Protein AF-A0A914A7Y9-F1 (afdb_monomer)

Secondary structure (DSSP, 8-state):
--TTS-HHHHTT--HHHHT---HHHHHHHHHHTTHHHHHHHHHHHHHHHHHHHTTTSPPP--HHHHHHHHHHHHHHHHHHHHHHHHHHHHHHHHHHHHHHHH-HHHHHSHHHHHHHHHHHHHHHHHTHHHHHHHHTT----HHHHHHHHHHHHHHHHHGGGT-TTHHHHHHHHHHHHHHHHHHHHHHHHTSS---HHHHHHHHHHHHHHHHHHHHHHHHHHHHHHTT---S--HHHHHHHHHHHHHHHHHHHHHHIIIIISPPPPPPPPPPP------------------------------------

pLDDT: mean 81.42, std 23.36, range [22.89, 98.19]

Sequence (308 aa):
MLDHIDPVFQQAVFSFEEDFDHRPWVKIMETHWVDSIYASMIYVVVIFGLQWFMRDRAKLDLRRPLVLWSLGLAIFSNLCAFRLWQELFLYKNLYGWKSTMCEADIGYSGVNGFWSLLFVLSKLPELGDTLFIVLRKQKLIFLHWYHHITVMVFSWYSYPLLVAPGRYFILVNCSVHAIMYTYYALRASRLVRIPRFINVSITLIQMSQMIVGVVVNTLAYYYRSHGDFCSTTDRNLHVALLMYSSYFFLFAHYFYQAYFVRAPAKPSPKPALEKESNGVAYSNGVHANGAKHSNGVHANGVNTFKID

Mean predicted aligned error: 11.02 Å

Foldseek 3Di:
DCVPPDVVLVVPADPCLQPDDCVVVLVCLVVCLCVLVVLLVVLVCCLVVLLVVCPPPAADPCLVVQLVLLVVLLVLLVVLLVLLVSLCVRCCVVPNDVCLLAPLCSQCGGSNVVSLSVLLVVLSSVSCVSVNCSSRVHDDDPLRSVLSSLSNSLSSVCSSLSFSLVSLLSNLVSVLSNLVSVVSSCVSVVPDDDDPVSVVVSLVSVLVSLVVQLVSLVVLVVCVVVPHRGSDDPVSSVSSNVSSVVSNVVSVVVSCCVPVDDDPPDPDPDPDDPPDPPDDDDDDDDDDDDDDDDDDDDDDDDDDDDDD

Radius of gyration: 28.88 Å; Cα contacts (8 Å, |Δi|>4): 270; chains: 1; bounding box: 86×56×92 Å

Nearest PDB structures (foldseek):
  1q16-assembly1_C  TM=3.366E-01  e=7.449E+00  Escherichia coli
  4gzu-assembly1_A  TM=2.234E-01  e=4.618E+00  Mus musculus

InterPro domains:
  IPR002076 ELO family [PF01151] (29-263)
  IPR002076 ELO family [PTHR11157] (19-260)
  IPR030457 ELO family, conserved site [PS01188] (140-148)

Organism: Patiria miniata (NCBI:txid46514)

Solvent-accessible surface area (backbone atoms only — not comparable to full-atom values): 17619 Å² total; per-residue (Å²): 140,68,86,84,55,59,66,76,63,64,75,65,62,51,68,76,27,61,73,36,71,48,65,68,57,30,55,48,30,64,76,44,26,65,53,39,52,54,51,38,52,51,48,52,54,50,53,54,49,48,42,59,68,45,65,90,45,80,64,52,90,53,49,68,63,49,21,56,51,26,40,52,52,12,53,52,17,42,51,46,21,54,55,43,50,55,50,48,56,53,47,35,74,76,61,31,69,65,46,59,42,18,35,31,71,72,36,43,36,25,60,40,20,44,48,51,50,52,54,53,57,46,41,64,63,56,54,53,58,55,53,58,34,46,52,46,68,44,90,83,54,69,70,58,59,54,45,52,42,51,54,34,33,47,38,37,58,44,55,51,61,48,34,6,55,49,48,57,53,51,38,52,47,23,45,51,41,20,55,51,22,43,50,48,17,45,58,53,61,62,82,54,91,76,62,73,64,58,60,52,51,50,53,51,52,61,43,49,51,25,53,49,44,44,51,53,46,51,50,52,50,50,42,42,75,74,72,42,85,44,37,60,50,71,70,55,47,53,52,50,43,53,50,31,52,51,49,37,53,52,48,52,52,49,48,42,52,73,72,68,50,75,74,78,77,76,77,72,82,72,79,78,79,78,79,82,80,87,75,81,92,86,83,84,82,86,89,78,89,85,90,83,90,82,89,82,85,88,84,90,82,82,88,78,94,79,88,132

Structure (mmCIF, N/CA/C/O backbone):
data_AF-A0A914A7Y9-F1
#
_entry.id   AF-A0A914A7Y9-F1
#
loop_
_atom_site.group_PDB
_atom_site.id
_atom_site.type_symbol
_atom_site.label_atom_id
_atom_site.label_alt_id
_atom_site.label_comp_id
_atom_site.label_asym_id
_atom_site.label_entity_id
_atom_site.label_seq_id
_atom_site.pdbx_PDB_ins_code
_atom_site.Cartn_x
_atom_site.Cartn_y
_atom_site.Cartn_z
_atom_site.occupancy
_atom_site.B_iso_or_equiv
_atom_site.auth_seq_id
_atom_site.auth_comp_id
_atom_site.auth_asym_id
_atom_site.auth_atom_id
_atom_site.pdbx_PDB_model_num
ATOM 1 N N . MET A 1 1 ? 29.320 -1.778 -14.776 1.00 41.25 1 MET A N 1
ATOM 2 C CA . MET A 1 1 ? 28.410 -0.670 -15.186 1.00 41.25 1 MET A CA 1
ATOM 3 C C . MET A 1 1 ? 27.685 -0.036 -13.987 1.00 41.25 1 MET A C 1
ATOM 5 O O . MET A 1 1 ? 26.849 0.832 -14.186 1.00 41.25 1 MET A O 1
ATOM 9 N N . LEU A 1 2 ? 28.029 -0.414 -12.746 1.00 47.16 2 LEU A N 1
ATOM 10 C CA . LEU A 1 2 ? 27.582 0.248 -11.509 1.00 47.16 2 LEU A CA 1
ATOM 11 C C . LEU A 1 2 ? 28.710 1.097 -10.886 1.00 47.16 2 LEU A C 1
ATOM 13 O O . LEU A 1 2 ? 28.518 1.713 -9.845 1.00 47.16 2 LEU A O 1
ATOM 17 N N . ASP A 1 3 ? 29.876 1.160 -11.537 1.00 46.03 3 ASP A N 1
ATOM 18 C CA . ASP A 1 3 ? 31.142 1.685 -10.999 1.00 46.03 3 ASP A CA 1
ATOM 19 C C . ASP A 1 3 ? 31.206 3.223 -10.909 1.00 46.03 3 ASP A C 1
ATOM 21 O O . ASP A 1 3 ? 32.159 3.776 -10.371 1.00 46.03 3 ASP A O 1
ATOM 25 N N . HIS A 1 4 ? 30.185 3.924 -11.416 1.00 52.25 4 HIS A N 1
ATOM 26 C CA . HIS A 1 4 ? 30.042 5.386 -11.325 1.00 52.25 4 HIS A CA 1
ATOM 27 C C . HIS A 1 4 ? 28.969 5.842 -10.326 1.00 52.25 4 HIS A C 1
ATOM 29 O O . HIS A 1 4 ? 28.660 7.031 -10.251 1.00 52.25 4 HIS A O 1
ATOM 35 N N . ILE A 1 5 ? 28.380 4.918 -9.566 1.00 54.84 5 ILE A N 1
ATOM 36 C CA . ILE A 1 5 ? 27.408 5.254 -8.526 1.00 54.84 5 ILE A CA 1
ATOM 37 C C . ILE A 1 5 ? 28.168 5.731 -7.285 1.00 54.84 5 ILE A C 1
ATOM 39 O O . ILE A 1 5 ? 29.109 5.073 -6.849 1.00 54.84 5 ILE A O 1
ATOM 43 N N . ASP A 1 6 ? 27.754 6.878 -6.735 1.00 54.09 6 ASP A N 1
ATOM 44 C CA . ASP A 1 6 ? 28.320 7.476 -5.520 1.00 54.09 6 ASP A CA 1
ATOM 45 C C . ASP A 1 6 ? 28.500 6.391 -4.436 1.00 54.09 6 ASP A C 1
ATOM 47 O O . ASP A 1 6 ? 27.550 5.636 -4.181 1.00 54.09 6 ASP A O 1
ATOM 51 N N . PRO A 1 7 ? 29.679 6.269 -3.799 1.00 51.88 7 PRO A N 1
ATOM 52 C CA . PRO A 1 7 ? 29.954 5.222 -2.814 1.00 51.88 7 PRO A CA 1
ATOM 53 C C . PRO A 1 7 ? 28.911 5.147 -1.688 1.00 51.88 7 PRO A C 1
ATOM 55 O O . PRO A 1 7 ? 28.662 4.062 -1.169 1.00 51.88 7 PRO A O 1
ATOM 58 N N . VAL A 1 8 ? 28.220 6.250 -1.367 1.00 51.12 8 VAL A N 1
ATOM 59 C CA . VAL A 1 8 ? 27.095 6.268 -0.411 1.00 51.12 8 VAL A CA 1
ATOM 60 C C . VAL A 1 8 ? 25.939 5.347 -0.832 1.00 51.12 8 VAL A C 1
ATOM 62 O O . VAL A 1 8 ? 25.304 4.736 0.025 1.00 51.12 8 VAL A O 1
ATOM 65 N N . PHE A 1 9 ? 25.659 5.222 -2.132 1.00 52.06 9 PHE A N 1
ATOM 66 C CA . PHE A 1 9 ? 24.595 4.354 -2.646 1.00 52.06 9 PHE A CA 1
ATOM 67 C C . PHE A 1 9 ? 25.066 2.911 -2.862 1.00 52.06 9 PHE A C 1
ATOM 69 O O . PHE A 1 9 ? 24.274 1.995 -2.650 1.00 52.06 9 PHE A O 1
ATOM 76 N N . GLN A 1 10 ? 26.341 2.690 -3.208 1.00 52.00 10 GLN A N 1
ATOM 77 C CA . GLN A 1 10 ? 26.915 1.339 -3.313 1.00 52.00 10 GLN A CA 1
ATOM 78 C C . GLN A 1 10 ? 27.024 0.644 -1.947 1.00 52.00 10 GLN A C 1
ATOM 80 O O . GLN A 1 10 ? 26.744 -0.543 -1.833 1.00 52.00 10 GLN A O 1
ATOM 85 N N . GLN A 1 11 ? 27.366 1.381 -0.886 1.00 51.97 11 GLN A N 1
ATOM 86 C CA . GLN A 1 11 ? 27.491 0.824 0.468 1.00 51.97 11 GLN A CA 1
ATOM 87 C C . GLN A 1 11 ? 26.134 0.554 1.148 1.00 51.97 11 GLN A C 1
ATOM 89 O O . GLN A 1 11 ? 26.084 -0.041 2.223 1.00 51.97 11 GLN A O 1
ATOM 94 N N . ALA A 1 12 ? 25.034 1.012 0.541 1.00 61.62 12 ALA A N 1
ATOM 95 C CA . ALA A 1 12 ? 23.699 0.986 1.124 1.00 61.62 12 ALA A CA 1
ATOM 96 C C . ALA A 1 12 ? 22.833 -0.195 0.669 1.00 61.62 12 ALA A C 1
ATOM 98 O O . ALA A 1 12 ? 21.694 -0.271 1.124 1.00 61.62 12 ALA A O 1
ATOM 99 N N . VAL A 1 13 ? 23.291 -1.078 -0.223 1.00 71.94 13 VAL A N 1
ATOM 100 C CA . VAL A 1 13 ? 22.517 -2.247 -0.679 1.00 71.94 13 VAL A CA 1
ATOM 101 C C . VAL A 1 13 ? 22.903 -3.469 0.148 1.00 71.94 13 VAL A C 1
ATOM 103 O O . VAL A 1 13 ? 24.084 -3.778 0.291 1.00 71.94 13 VAL A O 1
ATOM 106 N N . PHE A 1 14 ? 21.920 -4.145 0.745 1.00 80.44 14 PHE A N 1
ATOM 107 C CA . PHE A 1 14 ? 22.189 -5.393 1.454 1.00 80.44 14 PHE A CA 1
ATOM 108 C C . PHE A 1 14 ? 22.328 -6.544 0.451 1.00 80.44 14 PHE A C 1
ATOM 110 O O . PHE A 1 14 ? 21.614 -6.578 -0.547 1.00 80.44 14 PHE A O 1
ATOM 117 N N . SER A 1 15 ? 23.174 -7.534 0.749 1.00 77.69 15 SER A N 1
ATOM 118 C CA . SER A 1 15 ? 23.409 -8.675 -0.154 1.00 77.69 15 SER A CA 1
ATOM 119 C C . SER A 1 15 ? 22.123 -9.412 -0.541 1.00 77.69 15 SER A C 1
ATOM 121 O O . SER A 1 15 ? 21.925 -9.753 -1.698 1.00 77.69 15 SER A O 1
ATOM 123 N N . PHE A 1 16 ? 21.184 -9.574 0.398 1.00 81.50 16 PHE A N 1
ATOM 124 C CA . PHE A 1 16 ? 19.892 -10.214 0.119 1.00 81.50 16 PHE A CA 1
ATOM 125 C C . PHE A 1 16 ? 18.978 -9.404 -0.816 1.00 81.50 16 PHE A C 1
ATOM 127 O O . PHE A 1 16 ? 18.052 -9.971 -1.391 1.00 81.50 16 PHE A O 1
ATOM 134 N N . GLU A 1 17 ? 19.184 -8.089 -0.928 1.00 83.88 17 GLU A N 1
ATOM 135 C CA . GLU A 1 17 ? 18.450 -7.239 -1.869 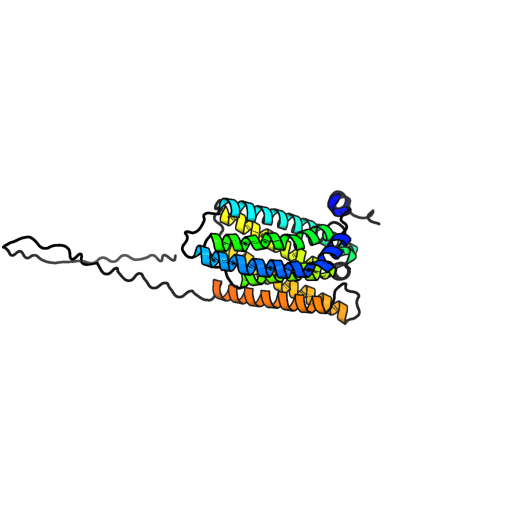1.00 83.88 17 GLU A CA 1
ATOM 136 C C . GLU A 1 17 ? 19.116 -7.256 -3.243 1.00 83.88 17 GLU A C 1
ATOM 138 O O . GLU A 1 17 ? 18.410 -7.236 -4.242 1.00 83.88 17 GLU A O 1
ATOM 143 N N . GLU A 1 18 ? 20.449 -7.285 -3.299 1.00 78.50 18 GLU A N 1
ATOM 144 C CA . GLU A 1 18 ? 21.211 -7.336 -4.551 1.00 78.50 18 GLU A CA 1
ATOM 145 C C . GLU A 1 18 ? 21.015 -8.670 -5.280 1.00 78.50 18 GLU A C 1
ATOM 147 O O . GLU A 1 18 ? 20.692 -8.684 -6.467 1.00 78.50 18 GLU A O 1
ATOM 152 N N . ASP A 1 19 ? 21.094 -9.780 -4.543 1.00 81.94 19 ASP A N 1
ATOM 153 C CA . ASP A 1 19 ? 20.944 -11.141 -5.071 1.00 81.94 19 ASP A CA 1
ATOM 154 C C . ASP A 1 19 ? 19.472 -11.552 -5.286 1.00 81.94 19 ASP A C 1
ATOM 156 O O . ASP A 1 19 ? 19.170 -12.719 -5.561 1.00 81.94 19 ASP A O 1
ATOM 160 N N . PHE A 1 20 ? 18.520 -10.625 -5.124 1.00 87.00 20 PHE A N 1
ATOM 161 C CA . PHE A 1 20 ? 17.100 -10.944 -5.208 1.00 87.00 20 PHE A CA 1
ATOM 162 C C . PHE A 1 20 ? 16.669 -11.294 -6.641 1.00 87.00 20 PHE A C 1
ATOM 164 O O . PHE A 1 20 ? 16.641 -10.450 -7.539 1.00 87.00 20 PHE A O 1
ATOM 171 N N . ASP A 1 21 ? 16.227 -12.539 -6.825 1.00 86.69 21 ASP A N 1
ATOM 172 C CA . ASP A 1 21 ? 15.621 -13.020 -8.064 1.00 86.69 21 ASP A CA 1
ATOM 173 C C . ASP A 1 21 ? 14.087 -13.054 -7.957 1.00 86.69 21 ASP A C 1
ATOM 175 O O . ASP A 1 21 ? 13.504 -13.862 -7.227 1.00 86.69 21 ASP A O 1
ATOM 179 N N . HIS A 1 22 ? 13.413 -12.194 -8.724 1.00 87.56 22 HIS A N 1
ATOM 180 C CA . HIS A 1 22 ? 11.951 -12.121 -8.769 1.00 87.56 22 HIS A CA 1
ATOM 181 C C . HIS A 1 22 ? 11.308 -13.264 -9.576 1.00 87.56 22 HIS A C 1
ATOM 183 O O . HIS A 1 22 ? 10.119 -13.544 -9.399 1.00 87.56 22 HIS A O 1
ATOM 189 N N . ARG A 1 23 ? 12.048 -13.945 -10.465 1.00 90.50 23 ARG A N 1
ATOM 190 C CA . ARG A 1 23 ? 11.484 -14.894 -11.448 1.00 90.50 23 ARG A CA 1
ATOM 191 C C . ARG A 1 23 ? 10.733 -16.076 -10.816 1.00 90.50 23 ARG A C 1
ATOM 193 O O . ARG A 1 23 ? 9.642 -16.393 -11.299 1.00 90.50 23 ARG A O 1
ATOM 200 N N . PRO A 1 24 ? 11.225 -16.722 -9.736 1.00 92.31 24 PRO A N 1
ATOM 201 C CA . PRO A 1 24 ? 10.478 -17.792 -9.076 1.00 92.31 24 PRO A CA 1
ATOM 202 C C . PRO A 1 24 ? 9.138 -17.303 -8.517 1.00 92.31 24 PRO A C 1
ATOM 204 O O . PRO A 1 24 ? 8.125 -17.989 -8.640 1.00 92.31 24 PRO A O 1
ATOM 207 N N . TRP A 1 25 ? 9.116 -16.093 -7.955 1.00 92.06 25 TRP A N 1
ATOM 208 C CA . TRP A 1 25 ? 7.921 -15.486 -7.373 1.00 92.06 25 TRP A CA 1
ATOM 209 C C . TRP A 1 25 ? 6.906 -15.068 -8.428 1.00 92.06 25 TRP A C 1
ATOM 211 O O . TRP A 1 25 ? 5.713 -15.292 -8.235 1.00 92.06 25 TRP A O 1
ATOM 221 N N . VAL A 1 26 ? 7.372 -14.540 -9.562 1.00 92.25 26 VAL A N 1
ATOM 222 C CA . VAL A 1 26 ? 6.525 -14.289 -10.735 1.00 92.25 26 VAL A CA 1
ATOM 223 C C . VAL A 1 26 ? 5.844 -15.576 -11.176 1.00 92.25 26 VAL A C 1
ATOM 225 O O . VAL A 1 26 ? 4.626 -15.591 -11.293 1.00 92.25 26 VAL A O 1
ATOM 228 N N . LYS A 1 27 ? 6.589 -16.678 -11.326 1.00 93.75 27 LYS A N 1
ATOM 229 C CA . LYS A 1 27 ? 6.019 -17.969 -11.739 1.00 93.75 27 LYS A CA 1
ATOM 230 C C . LYS A 1 27 ? 4.987 -18.504 -10.739 1.00 93.75 27 LYS A C 1
ATOM 232 O O . LYS A 1 27 ? 3.946 -19.031 -11.138 1.00 93.75 27 LYS A O 1
ATOM 237 N N . ILE A 1 28 ? 5.261 -18.365 -9.440 1.00 93.94 28 ILE A N 1
ATOM 238 C CA . ILE A 1 28 ? 4.307 -18.736 -8.389 1.00 93.94 28 ILE A CA 1
ATOM 239 C C . ILE A 1 28 ? 3.045 -17.882 -8.518 1.00 93.94 28 ILE A C 1
ATOM 241 O O . ILE A 1 28 ? 1.958 -18.431 -8.628 1.00 93.94 28 ILE A O 1
ATOM 245 N N . MET A 1 29 ? 3.158 -16.555 -8.561 1.00 93.31 29 MET A N 1
ATOM 246 C CA . MET A 1 29 ? 1.980 -15.685 -8.617 1.00 93.31 29 MET A CA 1
ATOM 247 C C . MET A 1 29 ? 1.237 -15.777 -9.953 1.00 93.31 29 MET A C 1
ATOM 249 O O . MET A 1 29 ? 0.021 -15.683 -9.967 1.00 93.31 29 MET A O 1
ATOM 253 N N . GLU A 1 30 ? 1.906 -16.046 -11.068 1.00 93.25 30 GLU A N 1
ATOM 254 C CA . GLU A 1 30 ? 1.250 -16.283 -12.359 1.00 93.25 30 GLU A CA 1
ATOM 255 C C . GLU A 1 30 ? 0.330 -17.511 -12.313 1.00 93.25 30 GLU A C 1
ATOM 257 O O . GLU A 1 30 ? -0.783 -17.483 -12.840 1.00 93.25 30 GLU A O 1
ATOM 262 N N . THR A 1 31 ? 0.763 -18.574 -11.634 1.00 93.75 31 THR A N 1
ATOM 263 C CA . THR A 1 31 ? -0.015 -19.814 -11.494 1.00 93.75 31 THR A CA 1
ATOM 264 C C . THR A 1 31 ? -1.032 -19.755 -10.351 1.00 93.75 31 THR A C 1
ATOM 266 O O . THR A 1 31 ? -2.107 -20.343 -10.460 1.00 93.75 31 THR A O 1
ATOM 269 N N . HIS A 1 32 ? -0.733 -18.998 -9.292 1.00 93.44 32 HIS A N 1
ATOM 270 C CA . HIS A 1 32 ? -1.491 -18.964 -8.039 1.00 93.44 32 HIS A CA 1
ATOM 271 C C . HIS A 1 32 ? -2.165 -17.620 -7.727 1.00 93.44 32 HIS A C 1
ATOM 273 O O . HIS A 1 32 ? -2.674 -17.437 -6.624 1.00 93.44 32 HIS A O 1
ATOM 279 N N . TRP A 1 33 ? -2.240 -16.652 -8.649 1.00 92.62 33 TRP A N 1
ATOM 280 C CA . TRP A 1 33 ? -2.897 -15.368 -8.341 1.00 92.62 33 TRP A CA 1
ATOM 281 C C . TRP A 1 33 ? -4.370 -15.544 -7.938 1.00 92.62 33 TRP A C 1
ATOM 283 O O . TRP A 1 33 ? -4.883 -14.752 -7.149 1.00 92.62 33 TRP A O 1
ATOM 293 N N . VAL A 1 34 ? -5.048 -16.595 -8.421 1.00 95.00 34 VAL A N 1
ATOM 294 C CA . VAL A 1 34 ? -6.433 -16.934 -8.038 1.00 95.00 34 VAL A CA 1
ATOM 295 C C . VAL A 1 34 ? -6.546 -17.269 -6.544 1.00 95.00 34 VAL A C 1
ATOM 297 O O . VAL A 1 34 ? -7.601 -17.051 -5.945 1.00 95.00 34 VAL A O 1
ATOM 300 N N . ASP A 1 35 ? -5.457 -17.682 -5.893 1.00 94.62 35 ASP A N 1
ATOM 301 C CA . ASP A 1 35 ? -5.431 -17.938 -4.450 1.00 94.62 35 ASP A CA 1
ATOM 302 C C . ASP A 1 35 ? -5.719 -16.670 -3.638 1.00 94.62 35 ASP A C 1
ATOM 304 O O . ASP A 1 35 ? -6.322 -16.749 -2.568 1.00 94.62 35 ASP A O 1
ATOM 308 N N . SER A 1 36 ? -5.423 -15.483 -4.183 1.00 95.94 36 SER A N 1
ATOM 309 C CA . SER A 1 36 ? -5.831 -14.204 -3.581 1.00 95.94 36 SER A CA 1
ATOM 310 C C . SER A 1 36 ? -7.358 -14.033 -3.530 1.00 95.94 36 SER A C 1
ATOM 312 O O . SER A 1 36 ? -7.890 -13.443 -2.583 1.00 95.94 36 SER A O 1
ATOM 314 N N . ILE A 1 37 ? -8.088 -14.594 -4.504 1.00 96.62 37 ILE A N 1
ATOM 315 C CA . ILE A 1 37 ? -9.556 -14.596 -4.538 1.00 96.62 37 ILE A CA 1
ATOM 316 C C . ILE A 1 37 ? -10.085 -15.573 -3.487 1.00 96.62 37 ILE A C 1
ATOM 318 O O . ILE A 1 37 ? -10.962 -15.202 -2.704 1.00 96.62 37 ILE A O 1
ATOM 322 N N . TYR A 1 38 ? -9.527 -16.787 -3.408 1.00 96.56 38 TYR A N 1
ATOM 323 C CA . TYR A 1 38 ? -9.889 -17.753 -2.365 1.00 96.56 38 TYR A CA 1
ATOM 324 C C . TYR A 1 38 ? -9.629 -17.194 -0.961 1.00 96.56 38 TYR A C 1
ATOM 326 O O . TYR A 1 38 ? -10.522 -17.233 -0.110 1.00 96.56 38 TYR A O 1
ATOM 334 N N . ALA A 1 39 ? -8.465 -16.581 -0.736 1.00 96.31 39 ALA A N 1
ATOM 335 C CA . ALA A 1 39 ? -8.129 -15.911 0.517 1.00 96.31 39 ALA A CA 1
ATOM 336 C C . ALA A 1 39 ? -9.120 -14.783 0.849 1.00 96.31 39 ALA A C 1
ATOM 338 O O . ALA A 1 39 ? -9.567 -14.672 1.990 1.00 96.31 39 ALA A O 1
ATOM 339 N N . SER A 1 40 ? -9.526 -13.989 -0.146 1.00 96.94 40 SER A N 1
ATOM 340 C CA . SER A 1 40 ? -10.511 -12.914 0.027 1.00 96.94 40 SER A CA 1
ATOM 341 C C . SER A 1 40 ? -11.910 -13.437 0.373 1.00 96.94 40 SER A C 1
ATOM 343 O O . SER A 1 40 ? -12.591 -12.864 1.224 1.00 96.94 40 SER A O 1
ATOM 345 N N . MET A 1 41 ? -12.340 -14.546 -0.234 1.00 97.00 41 MET A N 1
ATOM 346 C CA . MET A 1 41 ? -13.614 -15.193 0.103 1.00 97.00 41 MET A CA 1
ATOM 347 C C . MET A 1 41 ? -13.599 -15.747 1.531 1.00 97.00 41 MET A C 1
ATOM 349 O O . MET A 1 41 ? -14.538 -15.505 2.292 1.00 97.00 41 MET A O 1
ATOM 353 N N . ILE A 1 42 ? -12.514 -16.426 1.922 1.00 97.19 42 ILE A N 1
ATOM 354 C CA . ILE A 1 42 ? -12.320 -16.907 3.297 1.00 97.19 42 ILE A CA 1
ATOM 355 C C . ILE A 1 42 ? -12.346 -15.726 4.270 1.00 97.19 42 ILE A C 1
ATOM 357 O O . ILE A 1 42 ? -13.052 -15.778 5.275 1.00 97.19 42 ILE A O 1
ATOM 361 N N . TYR A 1 43 ? -11.638 -14.641 3.952 1.00 97.44 43 TYR A N 1
ATOM 362 C CA . TYR A 1 43 ? -11.635 -13.413 4.741 1.00 97.44 43 TYR A CA 1
ATOM 363 C C . TYR A 1 43 ? -13.054 -12.876 4.974 1.00 97.44 43 TYR A C 1
ATOM 365 O O . TYR A 1 43 ? -13.420 -12.634 6.122 1.00 97.44 43 TYR A O 1
ATOM 373 N N . VAL A 1 44 ? -13.891 -12.763 3.937 1.00 97.38 44 VAL A N 1
ATOM 374 C CA . VAL A 1 44 ? -15.288 -12.309 4.081 1.00 97.38 44 VAL A CA 1
ATOM 375 C C . VAL A 1 44 ? -16.071 -13.225 5.024 1.00 97.38 44 VAL A C 1
ATOM 377 O O . VAL A 1 44 ? -16.681 -12.743 5.982 1.00 97.38 44 VAL A O 1
ATOM 380 N N . VAL A 1 45 ? -16.025 -14.541 4.798 1.00 97.75 45 VAL A N 1
ATOM 381 C CA . VAL A 1 45 ? -16.748 -15.521 5.628 1.00 97.75 45 VAL A CA 1
ATOM 382 C C . VAL A 1 45 ? -16.304 -15.435 7.088 1.00 97.75 45 VAL A C 1
ATOM 384 O O . VAL A 1 45 ? -17.144 -15.359 7.987 1.00 97.75 45 VAL A O 1
ATOM 387 N N . VAL A 1 46 ? -14.993 -15.382 7.333 1.00 97.44 46 VAL A N 1
ATOM 388 C CA . VAL A 1 46 ? -14.420 -15.285 8.679 1.00 97.44 46 VAL A CA 1
ATOM 389 C C . VAL A 1 46 ? -14.822 -13.977 9.353 1.00 97.44 46 VAL A C 1
ATOM 391 O O . VAL A 1 46 ? -15.276 -14.004 10.494 1.00 97.44 46 VAL A O 1
ATOM 394 N N . ILE A 1 47 ? -14.700 -12.835 8.676 1.00 97.50 47 ILE A N 1
ATOM 395 C CA . ILE A 1 47 ? -14.971 -11.518 9.262 1.00 97.50 47 ILE A CA 1
ATOM 396 C C . ILE A 1 47 ? -16.446 -11.355 9.630 1.00 97.50 47 ILE A C 1
ATOM 398 O O . ILE A 1 47 ? -16.749 -10.963 10.761 1.00 97.50 47 ILE A O 1
ATOM 402 N N . PHE A 1 48 ? -17.369 -11.690 8.727 1.00 96.81 48 PHE A N 1
ATOM 403 C CA . PHE A 1 48 ? -18.801 -11.553 9.009 1.00 96.81 48 PHE A CA 1
ATOM 404 C C . PHE A 1 48 ? -19.320 -12.652 9.944 1.00 96.81 48 PHE A C 1
ATOM 406 O O . PHE A 1 48 ? -20.150 -12.367 10.812 1.00 96.81 48 PHE A O 1
ATOM 413 N N . GLY A 1 49 ? -18.782 -13.873 9.856 1.00 97.06 49 GLY A N 1
ATOM 414 C CA . GLY A 1 49 ? -19.062 -14.940 10.819 1.00 97.06 49 GLY A CA 1
ATOM 415 C C . GLY A 1 49 ? -18.600 -14.575 12.232 1.00 97.06 49 GLY A C 1
ATOM 416 O O . GLY A 1 49 ? -19.357 -14.712 13.195 1.00 97.06 49 GLY A O 1
ATOM 417 N N . LEU A 1 50 ? -17.396 -14.012 12.363 1.00 96.06 50 LEU A N 1
ATOM 418 C CA . LEU A 1 50 ? -16.863 -13.527 13.635 1.00 96.06 50 LEU A CA 1
ATOM 419 C C . LEU A 1 50 ? -17.660 -12.333 14.168 1.00 96.06 50 LEU A C 1
ATOM 421 O O . LEU A 1 50 ? -17.905 -12.244 15.371 1.00 96.06 50 LEU A O 1
ATOM 425 N N . GLN A 1 51 ? -18.108 -11.431 13.293 1.00 95.69 51 GLN A N 1
ATOM 426 C CA . GLN A 1 51 ? -18.956 -10.304 13.677 1.00 95.69 51 GLN A CA 1
ATOM 427 C C . GLN A 1 51 ? -20.302 -10.774 14.242 1.00 95.69 51 GLN A C 1
ATOM 429 O O . GLN A 1 51 ? -20.754 -10.235 15.256 1.00 95.69 51 GLN A O 1
ATOM 434 N N . TRP A 1 52 ? -20.910 -11.794 13.631 1.00 96.44 52 TRP A N 1
ATOM 435 C CA . TRP A 1 52 ? -22.120 -12.433 14.146 1.00 96.44 52 TRP A CA 1
ATOM 436 C C . TRP A 1 52 ? -21.863 -13.122 15.493 1.00 96.44 52 TRP A C 1
ATOM 438 O O . TRP A 1 52 ? -22.563 -12.845 16.464 1.00 96.44 52 TRP A O 1
ATOM 448 N N . PHE A 1 53 ? -20.795 -13.915 15.599 1.00 96.31 53 PHE A N 1
ATOM 449 C CA . PHE A 1 53 ? -20.403 -14.599 16.837 1.00 96.31 53 PHE A CA 1
ATOM 450 C C . PHE A 1 53 ? -20.109 -13.640 18.005 1.00 96.31 53 PHE A C 1
ATOM 452 O O . PHE A 1 53 ? -20.381 -13.945 19.168 1.00 96.31 53 PHE A O 1
ATOM 459 N N . MET A 1 54 ? -19.560 -12.460 17.712 1.00 96.00 54 MET A N 1
ATOM 460 C CA . MET A 1 54 ? -19.251 -11.432 18.707 1.00 96.00 54 MET A CA 1
ATOM 461 C C . MET A 1 54 ? -20.469 -10.590 19.119 1.00 96.00 54 MET A C 1
ATOM 463 O O . MET A 1 54 ? -20.339 -9.754 20.022 1.00 96.00 54 MET A O 1
ATOM 467 N N . ARG A 1 55 ? -21.652 -10.781 18.508 1.00 93.75 55 ARG A N 1
ATOM 468 C CA . ARG A 1 55 ? -22.866 -9.997 18.801 1.00 93.75 55 ARG A CA 1
ATOM 469 C C . ARG A 1 55 ? -23.238 -10.068 20.280 1.00 93.75 55 ARG A C 1
ATOM 471 O O . ARG A 1 55 ? -23.329 -9.015 20.917 1.00 93.75 55 ARG A O 1
ATOM 478 N N . ASP A 1 56 ? -23.292 -11.277 20.827 1.00 95.38 56 ASP A N 1
ATOM 479 C CA . ASP A 1 56 ? -23.727 -11.552 22.204 1.00 95.38 56 ASP A CA 1
ATOM 480 C C . ASP A 1 56 ? -22.563 -11.630 23.207 1.00 95.38 56 ASP A C 1
ATOM 482 O O . ASP A 1 56 ? -22.746 -11.953 24.379 1.00 95.38 56 ASP A O 1
ATOM 486 N N . ARG A 1 57 ? -21.340 -11.307 22.766 1.00 94.69 57 ARG A N 1
ATOM 487 C CA . ARG A 1 57 ? -20.125 -11.349 23.593 1.00 94.69 57 ARG A CA 1
ATOM 488 C C . ARG A 1 57 ? -19.627 -9.957 23.961 1.00 94.69 57 ARG A C 1
ATOM 490 O O . ARG A 1 57 ? -19.860 -8.973 23.251 1.00 94.69 57 ARG A O 1
ATOM 497 N N . ALA A 1 58 ? -18.897 -9.871 25.069 1.00 94.00 58 ALA A N 1
ATOM 498 C CA . ALA A 1 58 ? -18.184 -8.656 25.442 1.00 94.00 58 ALA A CA 1
ATOM 499 C C . ALA A 1 58 ? -17.045 -8.358 24.447 1.00 94.00 58 ALA A C 1
ATOM 501 O O . ALA A 1 58 ? -16.464 -9.263 23.851 1.00 94.00 58 ALA A O 1
ATOM 502 N N . LYS A 1 59 ? -16.720 -7.072 24.268 1.00 95.00 59 LYS A N 1
ATOM 503 C CA . LYS A 1 59 ? -15.557 -6.648 23.470 1.00 95.00 59 LYS A CA 1
ATOM 504 C C . LYS A 1 59 ? -14.263 -7.172 24.103 1.00 95.00 59 LYS A C 1
ATOM 506 O O . LYS A 1 59 ? -14.125 -7.124 25.325 1.00 95.00 59 LYS A O 1
ATOM 511 N N . LEU A 1 60 ? -13.304 -7.597 23.285 1.00 94.31 60 LEU A N 1
ATOM 512 C CA . LEU A 1 60 ? -11.992 -8.025 23.774 1.00 94.31 60 LEU A CA 1
ATOM 513 C C . LEU A 1 60 ? -11.052 -6.827 23.959 1.00 94.31 60 LEU A C 1
ATOM 515 O O . LEU A 1 60 ? -11.023 -5.912 23.128 1.00 94.31 60 LEU A O 1
ATOM 519 N N . ASP A 1 61 ? -10.247 -6.841 25.025 1.00 93.56 61 ASP A N 1
ATOM 520 C CA . ASP A 1 61 ? -9.144 -5.890 25.184 1.00 93.56 61 ASP A CA 1
ATOM 521 C C . ASP A 1 61 ? -7.877 -6.414 24.498 1.00 93.56 61 ASP A C 1
ATOM 523 O O . ASP A 1 61 ? -7.013 -7.047 25.097 1.00 93.56 61 ASP A O 1
ATOM 527 N N . LEU A 1 62 ? -7.779 -6.135 23.200 1.00 93.94 62 LEU A N 1
ATOM 528 C CA . LEU A 1 62 ? -6.638 -6.511 22.364 1.00 93.94 62 LEU A CA 1
ATOM 529 C C . LEU A 1 62 ? -5.613 -5.382 22.232 1.00 93.94 62 LEU A C 1
ATOM 531 O O . LEU A 1 62 ? -4.915 -5.297 21.225 1.00 93.94 62 LEU A O 1
ATOM 535 N N . ARG A 1 63 ? -5.516 -4.480 23.217 1.00 93.38 63 ARG A N 1
ATOM 536 C CA . ARG A 1 63 ? -4.648 -3.299 23.113 1.00 93.38 63 ARG A CA 1
ATOM 537 C C . ARG A 1 63 ? -3.180 -3.651 22.882 1.00 93.38 63 ARG A C 1
ATOM 539 O O . ARG A 1 63 ? -2.584 -3.091 21.972 1.00 93.38 63 ARG A O 1
ATOM 546 N N . ARG A 1 64 ? -2.589 -4.542 23.690 1.00 95.00 64 ARG A N 1
ATOM 547 C CA . ARG A 1 64 ? -1.166 -4.912 23.548 1.00 95.00 64 ARG A CA 1
ATOM 548 C C . ARG A 1 64 ? -0.887 -5.590 22.197 1.00 95.00 64 ARG A C 1
ATOM 550 O O . ARG A 1 64 ? -0.010 -5.092 21.495 1.00 95.00 64 ARG A O 1
ATOM 557 N N . PRO A 1 65 ? -1.655 -6.621 21.778 1.00 96.88 65 PRO A N 1
ATOM 558 C CA . PRO A 1 65 ? -1.523 -7.182 20.436 1.00 96.88 65 PRO A CA 1
ATOM 559 C C . PRO A 1 65 ? -1.675 -6.139 19.325 1.00 96.88 65 PRO A C 1
ATOM 561 O O . PRO A 1 65 ? -0.855 -6.107 18.421 1.00 96.88 65 PRO A O 1
ATOM 564 N N . LEU A 1 66 ? -2.656 -5.234 19.425 1.00 96.12 66 LEU A N 1
ATOM 565 C CA . LEU A 1 66 ? -2.880 -4.184 18.428 1.00 96.12 66 LEU A CA 1
ATOM 566 C C . LEU A 1 66 ? -1.699 -3.210 18.323 1.00 96.12 66 LEU A C 1
ATOM 568 O O . LEU A 1 66 ? -1.363 -2.785 17.220 1.00 96.12 66 LEU A O 1
ATOM 572 N N . VAL A 1 67 ? -1.074 -2.845 19.449 1.00 96.88 67 VAL A N 1
ATOM 573 C CA . VAL A 1 67 ? 0.123 -1.990 19.452 1.00 96.88 67 VAL A CA 1
ATOM 574 C C . VAL A 1 67 ? 1.278 -2.693 18.753 1.00 96.88 67 VAL A C 1
ATOM 576 O O . VAL A 1 67 ? 1.877 -2.095 17.868 1.00 96.88 67 VAL A O 1
ATOM 579 N N . LEU A 1 68 ? 1.571 -3.944 19.121 1.00 97.31 68 LEU A N 1
ATOM 580 C CA . LEU A 1 68 ? 2.670 -4.710 18.523 1.00 97.31 68 LEU A CA 1
ATOM 581 C C . LEU A 1 68 ? 2.445 -4.943 17.028 1.00 97.31 68 LEU A C 1
ATOM 583 O O . LEU A 1 68 ? 3.355 -4.749 16.231 1.00 97.31 68 LEU A O 1
ATOM 587 N N . TRP A 1 69 ? 1.214 -5.282 16.655 1.00 97.81 69 TRP A N 1
ATOM 588 C CA . TRP A 1 69 ? 0.790 -5.456 15.273 1.00 97.81 69 TRP A CA 1
ATOM 589 C C . TRP A 1 69 ? 0.974 -4.178 14.448 1.00 97.81 69 TRP A C 1
ATOM 591 O O . TRP A 1 69 ? 1.677 -4.176 13.440 1.00 97.81 69 TRP A O 1
ATOM 601 N N . SER A 1 70 ? 0.408 -3.064 14.926 1.00 97.25 70 SER A N 1
ATOM 602 C CA . SER A 1 70 ? 0.519 -1.769 14.245 1.00 97.25 70 SER A CA 1
ATOM 603 C C . SER A 1 70 ? 1.970 -1.293 14.182 1.00 97.25 70 SER A C 1
ATOM 605 O O . SER A 1 70 ? 2.371 -0.700 13.190 1.00 97.25 70 SER A O 1
ATOM 607 N N . LEU A 1 71 ? 2.771 -1.554 15.220 1.00 97.50 71 LEU A N 1
ATOM 608 C CA . LEU A 1 71 ? 4.190 -1.208 15.239 1.00 97.50 71 LEU A CA 1
ATOM 609 C C 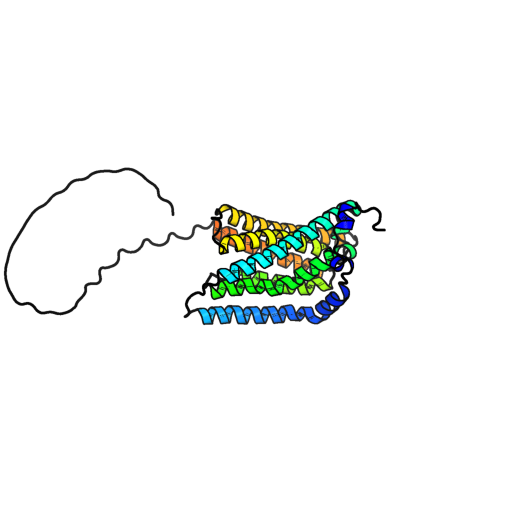. LEU A 1 71 ? 4.988 -2.045 14.232 1.00 97.50 71 LEU A C 1
ATOM 611 O O . LEU A 1 71 ? 5.827 -1.491 13.532 1.00 97.50 71 LEU A O 1
ATOM 615 N N . GLY A 1 72 ? 4.707 -3.345 14.120 1.00 97.94 72 GLY A N 1
ATOM 616 C CA . GLY A 1 72 ? 5.337 -4.213 13.125 1.00 97.94 72 GLY A CA 1
ATOM 617 C C . GLY A 1 72 ? 5.063 -3.734 11.699 1.00 97.94 72 GLY A C 1
ATOM 618 O O . GLY A 1 72 ? 6.000 -3.535 10.926 1.00 97.94 72 GLY A O 1
ATOM 619 N N . LEU A 1 73 ? 3.796 -3.445 11.382 1.00 97.81 73 LEU A N 1
ATOM 620 C CA . LEU A 1 73 ? 3.414 -2.889 10.080 1.00 97.81 73 LEU A CA 1
ATOM 621 C C . LEU A 1 73 ? 3.994 -1.487 9.848 1.00 97.81 73 LEU A C 1
ATOM 623 O O . LEU A 1 73 ? 4.372 -1.163 8.721 1.00 97.81 73 LEU A O 1
ATOM 627 N N . ALA A 1 74 ? 4.127 -0.671 10.898 1.00 97.88 74 ALA A N 1
ATOM 628 C CA . ALA A 1 74 ? 4.791 0.626 10.812 1.00 97.88 74 ALA A CA 1
ATOM 629 C C . ALA A 1 74 ? 6.278 0.479 10.472 1.00 97.88 74 ALA A C 1
ATOM 631 O O . ALA A 1 74 ? 6.744 1.145 9.551 1.00 97.88 74 ALA A O 1
ATOM 632 N N . ILE A 1 75 ? 7.019 -0.389 11.168 1.00 98.19 75 ILE A N 1
ATOM 633 C CA . ILE A 1 75 ? 8.446 -0.633 10.903 1.00 98.19 75 ILE A CA 1
ATOM 634 C C . ILE A 1 75 ? 8.628 -1.140 9.472 1.00 98.19 75 ILE A C 1
ATOM 636 O O . ILE A 1 75 ? 9.409 -0.562 8.720 1.00 98.19 75 ILE A O 1
ATOM 640 N N . PHE A 1 76 ? 7.852 -2.150 9.074 1.00 98.06 76 PHE A N 1
ATOM 641 C CA . PHE A 1 76 ? 7.865 -2.681 7.712 1.00 98.06 76 PHE A CA 1
ATOM 642 C C . PHE A 1 76 ? 7.634 -1.583 6.664 1.00 98.06 76 PHE A C 1
ATOM 644 O O . PHE A 1 76 ? 8.434 -1.422 5.745 1.00 98.06 76 PHE A O 1
ATOM 651 N N . SER A 1 77 ? 6.577 -0.786 6.833 1.00 98.00 77 SER A N 1
ATOM 652 C CA . SER A 1 77 ? 6.209 0.254 5.866 1.00 98.00 77 SER A CA 1
ATOM 653 C C . SER A 1 77 ? 7.237 1.389 5.809 1.00 98.00 77 SER A C 1
ATOM 655 O O . SER A 1 77 ? 7.500 1.912 4.730 1.00 98.00 77 SER A O 1
ATOM 657 N N . ASN A 1 78 ? 7.846 1.759 6.946 1.00 97.88 78 ASN A N 1
ATOM 658 C CA . ASN A 1 78 ? 8.915 2.763 6.992 1.00 97.88 78 ASN A CA 1
ATOM 659 C C . ASN A 1 78 ? 10.171 2.276 6.263 1.00 97.88 78 ASN A C 1
ATOM 661 O O . ASN A 1 78 ? 10.738 3.033 5.479 1.00 97.88 78 ASN A O 1
ATOM 665 N N . LEU A 1 79 ? 10.583 1.023 6.485 1.00 96.38 79 LEU A N 1
ATOM 666 C CA . LEU A 1 79 ? 11.720 0.436 5.777 1.00 96.38 79 LEU A CA 1
ATOM 667 C C . LEU A 1 79 ? 11.434 0.341 4.273 1.00 96.38 79 LEU A C 1
ATOM 669 O O . LEU A 1 79 ? 12.233 0.837 3.485 1.00 96.38 79 LEU A O 1
ATOM 673 N N . CYS A 1 80 ? 10.263 -0.173 3.883 1.00 96.25 80 CYS A N 1
ATOM 674 C CA . CYS A 1 80 ? 9.821 -0.206 2.486 1.00 96.25 80 CYS A CA 1
ATOM 675 C C . CYS A 1 80 ? 9.894 1.184 1.835 1.00 96.25 80 CYS A C 1
ATOM 677 O O . CYS A 1 80 ? 10.535 1.358 0.801 1.00 96.25 80 CYS A O 1
ATOM 679 N N . ALA A 1 81 ? 9.283 2.196 2.459 1.00 96.88 81 ALA A N 1
ATOM 680 C CA . ALA A 1 81 ? 9.271 3.552 1.922 1.00 96.88 81 ALA A CA 1
ATOM 681 C C . ALA A 1 81 ? 10.688 4.126 1.802 1.00 96.88 81 ALA A C 1
ATOM 683 O O . ALA A 1 81 ? 11.044 4.654 0.753 1.00 96.88 81 ALA A O 1
ATOM 684 N N . PHE A 1 82 ? 11.507 4.004 2.850 1.00 94.81 82 PHE A N 1
ATOM 685 C CA . PHE A 1 82 ? 12.870 4.528 2.859 1.00 94.81 82 PHE A CA 1
ATOM 686 C C . PHE A 1 82 ? 13.723 3.924 1.737 1.00 94.81 82 PHE A C 1
ATOM 688 O O . PHE A 1 82 ? 14.340 4.665 0.971 1.00 94.81 82 PHE A O 1
ATOM 695 N N . ARG A 1 83 ? 13.700 2.594 1.591 1.00 91.81 83 ARG A N 1
ATOM 696 C CA . ARG A 1 83 ? 14.484 1.873 0.578 1.00 91.81 83 ARG A CA 1
ATOM 697 C C . ARG A 1 83 ? 14.038 2.215 -0.843 1.00 91.81 83 ARG A C 1
ATOM 699 O O . ARG A 1 83 ? 14.877 2.516 -1.690 1.00 91.81 83 ARG A O 1
ATOM 706 N N . LEU A 1 84 ? 12.729 2.257 -1.089 1.00 93.06 84 LEU A N 1
ATOM 707 C CA . LEU A 1 84 ? 12.189 2.601 -2.406 1.00 93.06 84 LEU A CA 1
ATOM 708 C C . LEU A 1 84 ? 12.406 4.079 -2.773 1.00 93.06 84 LEU A C 1
ATOM 710 O O . LEU A 1 84 ? 12.611 4.387 -3.945 1.00 93.06 84 LEU A O 1
ATOM 714 N N . TRP A 1 85 ? 12.401 5.006 -1.805 1.00 93.38 85 TRP A N 1
ATOM 715 C CA . TRP A 1 85 ? 12.738 6.412 -2.067 1.00 93.38 85 TRP A CA 1
ATOM 716 C C . TRP A 1 85 ? 14.205 6.579 -2.465 1.00 93.38 85 TRP A C 1
ATOM 718 O O . TRP A 1 85 ? 14.487 7.290 -3.430 1.00 93.38 85 TRP A O 1
ATOM 728 N N . GLN A 1 86 ? 15.129 5.927 -1.750 1.00 90.00 86 GLN A N 1
ATOM 729 C CA . GLN A 1 86 ? 16.560 5.962 -2.077 1.00 90.00 86 GLN A CA 1
ATOM 730 C C . GLN A 1 86 ? 16.816 5.472 -3.507 1.00 90.00 86 GLN A C 1
ATOM 732 O O . GLN A 1 86 ? 17.486 6.156 -4.281 1.00 90.00 86 GLN A O 1
ATOM 737 N N . GLU A 1 87 ? 16.233 4.326 -3.866 1.00 87.38 87 GLU A N 1
ATOM 738 C CA . GLU A 1 87 ? 16.348 3.757 -5.209 1.00 87.38 87 GLU A CA 1
ATOM 739 C C . GLU A 1 87 ? 15.721 4.678 -6.264 1.00 87.38 87 GLU A C 1
ATOM 741 O O . GLU A 1 87 ? 16.382 5.012 -7.248 1.00 87.38 87 GLU A O 1
ATOM 746 N N . LEU A 1 88 ? 14.505 5.189 -6.038 1.00 90.56 88 LEU A N 1
ATOM 747 C CA . LEU A 1 88 ? 13.861 6.093 -6.990 1.00 90.56 88 LEU A CA 1
ATOM 748 C C . LEU A 1 88 ? 14.706 7.343 -7.264 1.00 90.56 88 LEU A C 1
ATOM 750 O O . LEU A 1 88 ? 14.831 7.739 -8.422 1.00 90.56 88 LEU A O 1
ATOM 754 N N . PHE A 1 89 ? 15.281 7.978 -6.238 1.00 90.06 89 PHE A N 1
ATOM 755 C CA . PHE A 1 89 ? 16.113 9.166 -6.444 1.00 90.06 89 PHE A CA 1
ATOM 756 C C . PHE A 1 89 ? 17.368 8.858 -7.258 1.00 90.06 89 PHE A C 1
ATOM 758 O O . PHE A 1 89 ? 17.711 9.639 -8.148 1.00 90.06 89 PHE A O 1
ATOM 765 N N . LEU A 1 90 ? 18.010 7.719 -6.994 1.00 85.38 90 LEU A N 1
ATOM 766 C CA . LEU A 1 90 ? 19.182 7.274 -7.737 1.00 85.38 90 LEU A CA 1
ATOM 767 C C . LEU A 1 90 ? 18.846 7.052 -9.219 1.00 85.38 90 LEU A C 1
ATOM 769 O O . LEU A 1 90 ? 19.426 7.703 -10.088 1.00 85.38 90 LEU A O 1
ATOM 773 N N . TYR A 1 91 ? 17.863 6.201 -9.517 1.00 85.44 91 TYR A N 1
ATOM 774 C CA . TYR A 1 91 ? 17.521 5.860 -10.901 1.00 85.44 91 TYR A CA 1
ATOM 775 C C . TYR A 1 91 ? 16.916 7.033 -11.669 1.00 85.44 91 TYR A C 1
ATOM 777 O O . TYR A 1 91 ? 17.214 7.214 -12.847 1.00 85.44 91 TYR A O 1
ATOM 785 N N . LYS A 1 92 ? 16.130 7.890 -11.010 1.00 89.12 92 LYS A N 1
ATOM 786 C CA . LYS A 1 92 ? 15.630 9.126 -11.623 1.00 89.12 92 LYS A CA 1
ATOM 787 C C . LYS A 1 92 ? 16.784 10.031 -12.060 1.00 89.12 92 LYS A C 1
ATOM 789 O O . LYS A 1 92 ? 16.702 10.627 -13.131 1.00 89.12 92 LYS A O 1
ATOM 794 N N . ASN A 1 93 ? 17.827 10.173 -11.243 1.00 87.56 93 ASN A N 1
ATOM 795 C CA . ASN A 1 93 ? 18.958 11.044 -11.569 1.00 87.56 93 ASN A CA 1
ATOM 796 C C . ASN A 1 93 ? 19.844 10.460 -12.682 1.00 87.56 93 ASN A C 1
ATOM 798 O O . ASN A 1 93 ? 20.432 11.229 -13.435 1.00 87.56 93 ASN A O 1
ATOM 802 N N . LEU A 1 94 ? 19.909 9.132 -12.804 1.00 84.56 94 LEU A N 1
ATOM 803 C CA . LEU A 1 94 ? 20.705 8.446 -13.826 1.00 84.56 94 LEU A CA 1
ATOM 804 C C . LEU A 1 94 ? 19.979 8.316 -15.176 1.00 84.56 94 LEU A C 1
ATOM 806 O O . LEU A 1 94 ? 20.582 8.567 -16.216 1.00 84.56 94 LEU A O 1
ATOM 810 N N . TYR A 1 95 ? 18.694 7.950 -15.168 1.00 84.25 95 TYR A N 1
ATOM 811 C CA . TYR A 1 95 ? 17.949 7.545 -16.372 1.00 84.25 95 TYR A CA 1
ATOM 812 C C . TYR A 1 95 ? 16.736 8.437 -16.689 1.00 84.25 95 TYR A C 1
ATOM 814 O O . TYR A 1 95 ? 16.126 8.333 -17.755 1.00 84.25 95 TYR A O 1
ATOM 822 N N . GLY A 1 96 ? 16.377 9.349 -15.782 1.00 88.75 96 GLY A N 1
ATOM 823 C CA . GLY A 1 96 ? 15.241 10.253 -15.939 1.00 88.75 96 GLY A CA 1
ATOM 824 C C . GLY A 1 96 ? 13.880 9.624 -15.615 1.00 88.75 96 GLY A C 1
ATOM 825 O O . GLY A 1 96 ? 13.727 8.420 -15.432 1.00 88.75 96 GLY A O 1
ATOM 826 N N . TRP A 1 97 ? 12.851 10.474 -15.554 1.00 88.38 97 TRP A N 1
ATOM 827 C CA . TRP A 1 97 ? 11.502 10.097 -15.104 1.00 88.38 97 TRP A CA 1
ATOM 828 C C . TRP A 1 97 ? 10.775 9.094 -16.006 1.00 88.38 97 TRP A C 1
ATOM 830 O O . TRP A 1 97 ? 10.014 8.258 -15.516 1.00 88.38 97 TRP A O 1
ATOM 840 N N . LYS A 1 98 ? 10.968 9.189 -17.326 1.00 87.44 98 LYS A N 1
ATOM 841 C CA . LYS A 1 98 ? 10.295 8.303 -18.286 1.0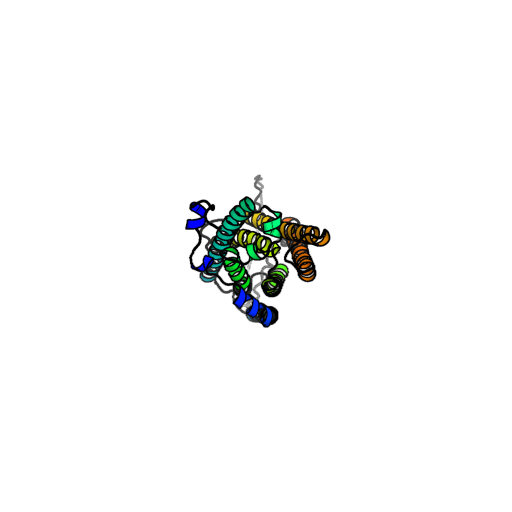0 87.44 98 LYS A CA 1
ATOM 842 C C . LYS A 1 98 ? 10.793 6.868 -18.130 1.00 87.44 98 LYS A C 1
ATOM 844 O O . LYS A 1 98 ? 9.971 5.965 -18.011 1.00 87.44 98 LYS A O 1
ATOM 849 N N . SER A 1 99 ? 12.113 6.688 -18.062 1.00 86.12 99 SER A N 1
ATOM 850 C CA . SER A 1 99 ? 12.750 5.383 -17.869 1.00 86.12 99 SER A CA 1
ATOM 851 C C . SER A 1 99 ? 12.270 4.729 -16.570 1.00 86.12 99 SER A C 1
ATOM 853 O O . SER A 1 99 ? 11.727 3.627 -16.597 1.00 86.12 99 SER A O 1
ATOM 855 N N . THR A 1 100 ? 12.282 5.470 -15.451 1.00 87.94 100 THR A N 1
ATOM 856 C CA . THR A 1 100 ? 11.793 4.955 -14.162 1.00 87.94 100 THR A CA 1
ATOM 857 C C . THR A 1 100 ? 10.323 4.527 -14.185 1.00 87.94 100 THR A C 1
ATOM 859 O O . THR A 1 100 ? 9.954 3.641 -13.424 1.00 87.94 100 THR A O 1
ATOM 862 N N . MET A 1 101 ? 9.491 5.139 -15.032 1.00 88.56 101 MET A N 1
ATOM 863 C CA . MET A 1 101 ? 8.058 4.841 -15.167 1.00 88.56 101 MET A CA 1
ATOM 864 C C . MET A 1 101 ? 7.753 3.683 -16.117 1.00 88.56 101 MET A C 1
ATOM 866 O O . MET A 1 101 ? 6.729 3.019 -15.966 1.00 88.56 101 MET A O 1
ATOM 870 N N . CYS A 1 102 ? 8.605 3.470 -17.115 1.00 88.62 102 CYS A N 1
ATOM 871 C CA . CYS A 1 102 ? 8.283 2.639 -18.267 1.00 88.62 102 CYS A CA 1
ATOM 872 C C . CYS A 1 102 ? 9.109 1.353 -18.352 1.00 88.62 102 CYS A C 1
ATOM 874 O O . CYS A 1 102 ? 8.666 0.406 -18.997 1.00 88.62 102 CYS A O 1
ATOM 876 N N . GLU A 1 103 ? 10.269 1.286 -17.703 1.00 85.75 103 GLU A N 1
ATOM 877 C CA . GLU A 1 103 ? 11.158 0.126 -17.769 1.00 85.75 103 GLU A CA 1
ATOM 878 C C . GLU A 1 103 ? 10.946 -0.813 -16.574 1.00 85.75 103 GLU A C 1
ATOM 880 O O . GLU A 1 103 ? 11.105 -0.431 -15.414 1.00 85.75 103 GLU A O 1
ATOM 885 N N . ALA A 1 104 ? 10.573 -2.064 -16.867 1.00 79.31 104 ALA A N 1
ATOM 886 C CA . ALA A 1 104 ? 10.303 -3.094 -15.860 1.00 79.31 104 ALA A CA 1
ATOM 887 C C . ALA A 1 104 ? 11.564 -3.538 -15.111 1.00 79.31 104 ALA A C 1
ATOM 889 O O . ALA A 1 104 ? 11.508 -3.767 -13.903 1.00 79.31 104 ALA A O 1
ATOM 890 N N . ASP A 1 105 ? 12.696 -3.617 -15.812 1.00 71.88 105 ASP A N 1
ATOM 891 C CA . ASP A 1 105 ? 13.957 -4.113 -15.253 1.00 71.88 105 ASP A CA 1
ATOM 892 C C . ASP A 1 105 ? 14.455 -3.234 -14.100 1.00 71.88 105 ASP A C 1
ATOM 894 O O . ASP A 1 105 ? 15.025 -3.740 -13.136 1.00 71.88 105 ASP A O 1
ATOM 898 N N . ILE A 1 106 ? 14.145 -1.935 -14.135 1.00 70.12 106 ILE A N 1
ATOM 899 C CA . ILE A 1 106 ? 14.431 -0.996 -13.044 1.00 70.12 106 ILE A CA 1
ATOM 900 C C . ILE A 1 106 ? 13.483 -1.218 -11.851 1.00 70.12 106 ILE A C 1
ATOM 902 O O . ILE A 1 106 ? 13.866 -1.042 -10.698 1.00 70.12 106 ILE A O 1
ATOM 906 N N . GLY A 1 107 ? 12.227 -1.587 -12.111 1.00 67.94 107 GLY A N 1
ATOM 907 C CA . GLY A 1 107 ? 11.195 -1.725 -11.080 1.00 67.94 107 GLY A CA 1
ATOM 908 C C . GLY A 1 107 ? 11.218 -3.052 -10.318 1.00 67.94 107 GLY A C 1
ATOM 909 O O . GLY A 1 107 ? 10.749 -3.097 -9.187 1.00 67.94 107 GLY A O 1
ATOM 910 N N . TYR A 1 108 ? 11.744 -4.129 -10.907 1.00 75.00 108 TYR A N 1
ATOM 911 C CA . TYR A 1 108 ? 11.595 -5.486 -10.355 1.00 75.00 108 TYR A CA 1
ATOM 912 C C . TYR A 1 108 ? 12.913 -6.239 -10.122 1.00 75.00 108 TYR A C 1
ATOM 914 O O . TYR A 1 108 ? 12.893 -7.409 -9.736 1.00 75.00 108 TYR A O 1
ATOM 922 N N . SER A 1 109 ? 14.058 -5.579 -10.293 1.00 74.50 109 SER A N 1
ATOM 923 C CA . SER A 1 109 ? 15.370 -6.108 -9.904 1.00 74.50 109 SER A CA 1
ATOM 924 C C . SER A 1 109 ? 15.877 -5.472 -8.605 1.00 74.50 109 SER A C 1
ATOM 926 O O . SER A 1 109 ? 15.406 -4.411 -8.177 1.00 74.50 109 SER A O 1
ATOM 928 N N . GLY A 1 110 ? 16.817 -6.154 -7.947 1.00 84.19 110 GLY A N 1
ATOM 929 C CA . GLY A 1 110 ? 17.516 -5.649 -6.770 1.00 84.19 110 GLY A CA 1
ATOM 930 C C . GLY A 1 110 ? 16.587 -5.225 -5.622 1.00 84.19 110 GLY A C 1
ATOM 931 O O . GLY A 1 110 ? 15.567 -5.859 -5.331 1.00 84.19 110 GLY A O 1
ATOM 932 N N . VAL A 1 111 ? 16.911 -4.075 -5.018 1.00 86.69 111 VAL A N 1
ATOM 933 C CA . VAL A 1 111 ? 16.155 -3.450 -3.918 1.00 86.69 111 VAL A CA 1
ATOM 934 C C . VAL A 1 111 ? 14.670 -3.294 -4.260 1.00 86.69 111 VAL A C 1
ATOM 936 O O . VAL A 1 111 ? 13.815 -3.674 -3.461 1.00 86.69 111 VAL A O 1
ATOM 939 N N . ASN A 1 112 ? 14.334 -2.759 -5.438 1.00 88.19 112 ASN A N 1
ATOM 940 C CA . ASN A 1 112 ? 12.936 -2.501 -5.785 1.00 88.19 112 ASN A CA 1
ATOM 941 C C . ASN A 1 112 ? 12.151 -3.807 -5.962 1.00 88.19 112 ASN A C 1
ATOM 943 O O . ASN A 1 112 ? 11.062 -3.944 -5.406 1.00 88.19 112 ASN A O 1
ATOM 947 N N . GLY A 1 113 ? 12.743 -4.804 -6.626 1.00 89.94 113 GLY A N 1
ATOM 948 C CA . GLY A 1 113 ? 12.148 -6.134 -6.757 1.00 89.94 113 GLY A CA 1
ATOM 949 C C . GLY A 1 113 ? 11.834 -6.782 -5.410 1.00 89.94 113 GLY A C 1
ATOM 950 O O . GLY A 1 113 ? 10.709 -7.251 -5.201 1.00 89.94 113 GLY A O 1
ATOM 951 N N . PHE A 1 114 ? 12.798 -6.759 -4.485 1.00 92.31 114 PHE A N 1
ATOM 952 C CA . PHE A 1 114 ? 12.650 -7.357 -3.159 1.00 92.31 114 PHE A CA 1
ATOM 953 C C . PHE A 1 114 ? 11.526 -6.688 -2.358 1.00 92.31 114 PHE A C 1
ATOM 955 O O . PHE A 1 114 ? 10.606 -7.354 -1.873 1.00 92.31 114 PHE A O 1
ATOM 962 N N . TRP A 1 115 ? 11.552 -5.356 -2.259 1.00 94.62 115 TRP A N 1
ATOM 963 C CA . TRP A 1 115 ? 10.541 -4.608 -1.507 1.00 94.62 115 TRP A CA 1
ATOM 964 C C . TRP A 1 115 ? 9.166 -4.639 -2.179 1.00 94.62 115 TRP A C 1
ATOM 966 O O . TRP A 1 115 ? 8.153 -4.677 -1.479 1.00 94.62 115 TRP A O 1
ATOM 976 N N . SER A 1 116 ? 9.114 -4.710 -3.511 1.00 94.00 116 SER A N 1
ATOM 977 C CA . SER A 1 116 ? 7.873 -4.914 -4.259 1.00 94.00 116 SER A CA 1
ATOM 978 C C . SER A 1 116 ? 7.250 -6.276 -3.966 1.00 94.00 116 SER A C 1
ATOM 980 O O . SER A 1 116 ? 6.044 -6.348 -3.733 1.00 94.00 116 SER A O 1
ATOM 982 N N . LEU A 1 117 ? 8.044 -7.351 -3.902 1.00 94.88 117 LEU A N 1
ATOM 983 C CA . LEU A 1 117 ? 7.536 -8.662 -3.489 1.00 94.88 117 LEU A CA 1
ATOM 984 C C . LEU A 1 117 ? 6.972 -8.611 -2.068 1.00 94.88 117 LEU A C 1
ATOM 986 O O . LEU A 1 117 ? 5.833 -9.022 -1.838 1.00 94.88 117 LEU A O 1
ATOM 990 N N . LEU A 1 118 ? 7.756 -8.099 -1.112 1.00 95.94 118 LEU A N 1
ATOM 991 C CA . LEU A 1 118 ? 7.322 -8.036 0.282 1.00 95.94 118 LEU A CA 1
ATOM 992 C C . LEU A 1 118 ? 6.054 -7.200 0.448 1.00 95.94 118 LEU A C 1
ATOM 994 O O . LEU A 1 118 ? 5.197 -7.558 1.250 1.00 95.94 118 LEU A O 1
ATOM 998 N N . PHE A 1 119 ? 5.902 -6.125 -0.324 1.00 96.69 119 PHE A N 1
ATOM 999 C CA . PHE A 1 119 ? 4.676 -5.336 -0.366 1.00 96.69 119 PHE A CA 1
ATOM 1000 C C . PHE A 1 119 ? 3.463 -6.146 -0.840 1.00 96.69 119 PHE A C 1
ATOM 1002 O O . PHE A 1 119 ? 2.383 -6.055 -0.257 1.00 96.69 119 PHE A O 1
ATOM 1009 N N . VAL A 1 120 ? 3.612 -6.941 -1.903 1.00 96.31 120 VAL A N 1
ATOM 1010 C CA . VAL A 1 120 ? 2.512 -7.781 -2.402 1.00 96.31 120 VAL A CA 1
ATOM 1011 C C . VAL A 1 120 ? 2.131 -8.830 -1.360 1.00 96.31 120 VAL A C 1
ATOM 1013 O O . VAL A 1 120 ? 0.944 -9.037 -1.090 1.00 96.31 120 VAL A O 1
ATOM 1016 N N . LEU A 1 121 ? 3.129 -9.435 -0.713 1.00 96.19 121 LEU A N 1
ATOM 1017 C CA . LEU A 1 121 ? 2.913 -10.398 0.362 1.00 96.19 121 LEU A CA 1
ATOM 1018 C C . LEU A 1 121 ? 2.324 -9.748 1.625 1.00 96.19 121 LEU A C 1
ATOM 1020 O O . LEU A 1 121 ? 1.510 -10.387 2.292 1.00 96.19 121 LEU A O 1
ATOM 1024 N N . SER A 1 122 ? 2.650 -8.486 1.939 1.00 97.31 122 SER A N 1
ATOM 1025 C CA . SER A 1 122 ? 2.165 -7.789 3.144 1.00 97.31 122 SER A CA 1
ATOM 1026 C C . SER A 1 122 ? 0.652 -7.607 3.164 1.00 97.31 122 SER A C 1
ATOM 1028 O O . SER A 1 122 ? 0.062 -7.511 4.242 1.00 97.31 122 SER A O 1
ATOM 1030 N N . LYS A 1 123 ? -0.004 -7.632 1.997 1.00 96.88 123 LYS A N 1
ATOM 1031 C CA . LYS A 1 123 ? -1.464 -7.516 1.909 1.00 96.88 123 LYS A CA 1
ATOM 1032 C C . LYS A 1 123 ? -2.183 -8.633 2.659 1.00 96.88 123 LYS A C 1
ATOM 1034 O O . LYS A 1 123 ? -3.286 -8.402 3.144 1.00 96.88 123 LYS A O 1
ATOM 1039 N N . LEU A 1 124 ? -1.569 -9.816 2.788 1.00 94.94 124 LEU A N 1
ATOM 1040 C CA . LEU A 1 124 ? -2.172 -10.969 3.468 1.00 94.94 124 LEU A CA 1
ATOM 1041 C C . LEU A 1 124 ? -2.207 -10.720 4.978 1.00 94.94 124 LEU A C 1
ATOM 1043 O O . LEU A 1 124 ? -3.298 -10.752 5.549 1.00 94.94 124 LEU A O 1
ATOM 1047 N N . PRO A 1 125 ? -1.068 -10.396 5.625 1.00 96.06 125 PRO A N 1
ATOM 1048 C CA . PRO A 1 125 ? -1.059 -9.904 6.991 1.00 96.06 125 PRO A CA 1
ATOM 1049 C C . PRO A 1 125 ? -2.025 -8.743 7.209 1.00 96.06 125 PRO A C 1
ATOM 1051 O O . PRO A 1 125 ? -2.805 -8.820 8.146 1.00 96.06 125 PRO A O 1
ATOM 1054 N N . GLU A 1 126 ? -2.054 -7.723 6.342 1.00 97.19 126 GLU A N 1
ATOM 1055 C CA . GLU A 1 126 ? -2.913 -6.532 6.498 1.00 97.19 126 GLU A CA 1
ATOM 1056 C C . GLU A 1 126 ? -4.417 -6.861 6.656 1.00 97.19 126 GLU A C 1
ATOM 1058 O O . GLU A 1 126 ? -5.137 -6.105 7.308 1.00 97.19 126 GLU A O 1
ATOM 1063 N N . LEU A 1 127 ? -4.903 -8.017 6.175 1.00 95.12 127 LEU A N 1
ATOM 1064 C CA . LEU A 1 127 ? -6.271 -8.500 6.451 1.00 95.12 127 LEU A CA 1
ATOM 1065 C C . LEU A 1 127 ? -6.563 -8.655 7.960 1.00 95.12 127 LEU A C 1
ATOM 1067 O O . LEU A 1 127 ? -7.713 -8.554 8.401 1.00 95.12 127 LEU A O 1
ATOM 1071 N N . GLY A 1 128 ? -5.522 -8.869 8.767 1.00 95.25 128 GLY A N 1
ATOM 1072 C CA . GLY A 1 128 ? -5.582 -8.945 10.223 1.00 95.25 128 GLY A CA 1
ATOM 1073 C C . GLY A 1 128 ? -6.074 -7.660 10.896 1.00 95.25 128 GLY A C 1
ATOM 1074 O O . GLY A 1 128 ? -6.650 -7.732 11.985 1.00 95.25 128 GLY A O 1
ATOM 1075 N N . ASP A 1 129 ? -5.961 -6.498 10.244 1.00 96.12 129 ASP A N 1
ATOM 1076 C CA . ASP A 1 129 ? -6.505 -5.235 10.763 1.00 96.12 129 ASP A CA 1
ATOM 1077 C C . ASP A 1 129 ? -8.012 -5.338 11.017 1.00 96.12 129 ASP A C 1
ATOM 1079 O O . ASP A 1 129 ? -8.534 -4.883 12.044 1.00 96.12 129 ASP A O 1
ATOM 1083 N N . THR A 1 130 ? -8.721 -6.019 10.118 1.00 96.69 130 THR A N 1
ATOM 1084 C CA . THR A 1 130 ? -10.166 -6.207 10.223 1.00 96.69 130 THR A CA 1
ATOM 1085 C C . THR A 1 130 ? -10.541 -7.116 11.394 1.00 96.69 130 THR A C 1
ATOM 1087 O O . THR A 1 130 ? -11.554 -6.870 12.058 1.00 96.69 130 THR A O 1
ATOM 1090 N N . LEU A 1 131 ? -9.706 -8.110 11.726 1.00 96.00 131 LEU A N 1
ATOM 1091 C CA . LEU A 1 131 ? -9.917 -8.959 12.905 1.00 96.00 131 LEU A CA 1
ATOM 1092 C C . LEU A 1 131 ? -9.918 -8.116 14.184 1.00 96.00 131 LEU A C 1
ATOM 1094 O O . LEU A 1 131 ? -10.821 -8.250 15.013 1.00 96.00 131 LEU A O 1
ATOM 1098 N N . PHE A 1 132 ? -8.967 -7.186 14.326 1.00 96.12 132 PHE A N 1
ATOM 1099 C CA . PHE A 1 132 ? -8.927 -6.285 15.480 1.00 96.12 132 PHE A CA 1
ATOM 1100 C C . PHE A 1 132 ? -10.156 -5.378 15.567 1.00 96.12 132 PHE A C 1
ATOM 1102 O O . PHE A 1 132 ? -10.629 -5.104 16.673 1.00 96.12 132 PHE A O 1
ATOM 1109 N N . ILE A 1 133 ? -10.689 -4.915 14.434 1.00 95.94 133 ILE A N 1
ATOM 1110 C CA . ILE A 1 133 ? -11.914 -4.102 14.392 1.00 95.94 133 ILE A CA 1
ATOM 1111 C C . ILE A 1 133 ? -13.101 -4.914 14.922 1.00 95.94 133 ILE A C 1
ATOM 1113 O O . ILE A 1 133 ? -13.788 -4.463 15.845 1.00 95.94 133 ILE A O 1
ATOM 1117 N N . VAL A 1 134 ? -13.308 -6.122 14.390 1.00 96.81 134 VAL A N 1
ATOM 1118 C CA . VAL A 1 134 ? -14.447 -6.980 14.747 1.00 96.81 134 VAL A CA 1
ATOM 1119 C C . VAL A 1 134 ? -14.367 -7.450 16.201 1.00 96.81 134 VAL A C 1
ATOM 1121 O O . VAL A 1 134 ? -15.323 -7.270 16.960 1.00 96.81 134 VAL A O 1
ATOM 1124 N N . LEU A 1 135 ? -13.217 -7.969 16.639 1.00 96.31 135 LEU A N 1
ATOM 1125 C CA . LEU A 1 135 ? -13.024 -8.486 18.003 1.00 96.31 135 LEU A CA 1
ATOM 1126 C C . LEU A 1 135 ? -13.160 -7.398 19.082 1.00 96.31 135 LEU A C 1
ATOM 1128 O O . LEU A 1 135 ? -13.573 -7.664 20.215 1.00 96.31 135 LEU A O 1
ATOM 1132 N N . ARG A 1 136 ? -12.855 -6.143 18.735 1.00 95.75 136 ARG A N 1
ATOM 1133 C CA . ARG A 1 136 ? -13.029 -4.981 19.623 1.00 95.75 136 ARG A CA 1
ATOM 1134 C C . ARG A 1 136 ? -14.404 -4.318 19.487 1.00 95.75 136 ARG A C 1
ATOM 1136 O O . ARG A 1 136 ? -14.613 -3.245 20.067 1.00 95.75 136 ARG A O 1
ATOM 1143 N N . LYS A 1 137 ? -15.323 -4.924 18.723 1.00 94.00 137 LYS A N 1
ATOM 1144 C CA . LYS 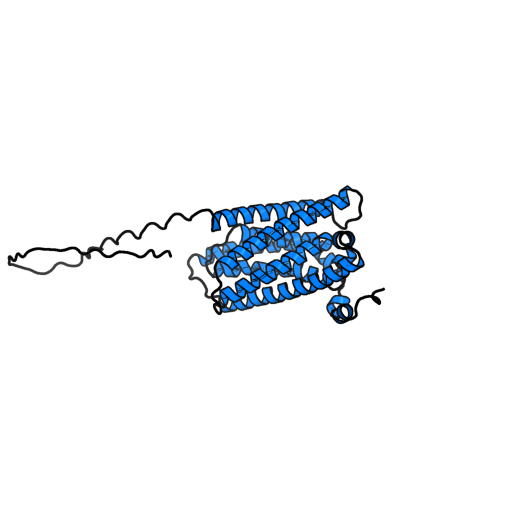A 1 137 ? -16.673 -4.422 18.409 1.00 94.00 137 LYS A CA 1
ATOM 1145 C C . LYS A 1 137 ? -16.660 -2.975 17.894 1.00 94.00 137 LYS A C 1
ATOM 1147 O O . LYS A 1 137 ? -17.492 -2.158 18.284 1.00 94.00 137 LYS A O 1
ATOM 1152 N N . GLN A 1 138 ? -15.669 -2.637 17.069 1.00 93.81 138 GLN A N 1
ATOM 1153 C CA . GLN A 1 138 ? -15.616 -1.356 16.366 1.00 93.81 138 GLN A CA 1
ATOM 1154 C C . GLN A 1 138 ? -16.457 -1.425 15.086 1.00 93.81 138 GLN A C 1
ATOM 1156 O O . GLN A 1 138 ? -16.713 -2.505 14.555 1.00 93.81 138 GLN A O 1
ATOM 1161 N N . LYS A 1 139 ? -16.911 -0.269 14.588 1.00 92.44 139 LYS A N 1
ATOM 1162 C CA . LYS A 1 139 ? -17.712 -0.202 13.360 1.00 92.44 139 LYS A CA 1
ATOM 1163 C C . LYS A 1 139 ? -16.844 -0.588 12.158 1.00 92.44 139 LYS A C 1
ATOM 1165 O O . LYS A 1 139 ? -15.983 0.187 11.753 1.00 92.44 139 LYS A O 1
ATOM 1170 N N . LEU A 1 140 ? -17.109 -1.757 11.580 1.00 94.12 140 LEU A N 1
ATOM 1171 C CA . LEU A 1 140 ? -16.533 -2.165 10.304 1.00 94.12 140 LEU A CA 1
ATOM 1172 C C . LEU A 1 140 ? -17.238 -1.414 9.167 1.00 94.12 140 LEU A C 1
ATOM 1174 O O . LEU A 1 140 ? -18.436 -1.584 8.952 1.00 94.12 140 LEU A O 1
ATOM 1178 N N . ILE A 1 141 ? -16.507 -0.544 8.472 1.00 93.38 141 ILE A N 1
ATOM 1179 C CA . ILE A 1 141 ? -17.031 0.248 7.351 1.00 93.38 141 ILE A CA 1
ATOM 1180 C C . ILE A 1 141 ? -16.788 -0.462 6.016 1.00 93.38 141 ILE A C 1
ATOM 1182 O O . ILE A 1 141 ? -15.781 -1.149 5.863 1.00 93.38 141 ILE A O 1
ATOM 1186 N N . PHE A 1 142 ? -17.682 -0.242 5.045 1.00 93.12 142 PHE A N 1
ATOM 1187 C CA . PHE A 1 142 ? -17.588 -0.819 3.697 1.00 93.12 142 PHE A CA 1
ATOM 1188 C C . PHE A 1 142 ? -16.228 -0.570 3.041 1.00 93.12 142 PHE A C 1
ATOM 1190 O O . PHE A 1 142 ? -15.570 -1.509 2.612 1.00 93.12 142 PHE A O 1
ATOM 1197 N N . LEU A 1 143 ? -15.779 0.690 3.065 1.00 92.62 143 LEU A N 1
ATOM 1198 C CA . LEU A 1 143 ? -14.508 1.123 2.486 1.00 92.62 143 LEU A CA 1
ATOM 1199 C C . LEU A 1 143 ? -13.319 0.271 2.947 1.00 92.62 143 LEU A C 1
ATOM 1201 O O . LEU A 1 143 ? -12.458 -0.042 2.137 1.00 92.62 143 LEU A O 1
ATOM 1205 N N . HIS A 1 144 ? -13.280 -0.124 4.222 1.00 94.75 144 HIS A N 1
ATOM 1206 C CA . HIS A 1 144 ? -12.147 -0.848 4.791 1.00 94.75 144 HIS A CA 1
ATOM 1207 C C . HIS A 1 144 ? -12.019 -2.252 4.193 1.00 94.75 144 HIS A C 1
ATOM 1209 O O . HIS A 1 144 ? -11.001 -2.573 3.588 1.00 94.75 144 HIS A O 1
ATOM 1215 N N . TRP A 1 145 ? -13.054 -3.085 4.324 1.00 95.81 145 TRP A N 1
ATOM 1216 C CA . TRP A 1 145 ? -12.975 -4.466 3.846 1.00 95.81 145 TRP A CA 1
ATOM 1217 C C . TRP A 1 145 ? -13.021 -4.555 2.315 1.00 95.81 145 TRP A C 1
ATOM 1219 O O . TRP A 1 145 ? -12.360 -5.421 1.748 1.00 95.81 145 TRP A O 1
ATOM 1229 N N . TYR A 1 146 ? -13.725 -3.632 1.641 1.00 96.44 146 TYR A N 1
ATOM 1230 C CA . TYR A 1 146 ? -13.681 -3.507 0.180 1.00 96.44 146 TYR A CA 1
ATOM 1231 C C . TYR A 1 146 ? -12.250 -3.249 -0.294 1.00 96.44 146 TYR A C 1
ATOM 1233 O O . TYR A 1 146 ? -11.750 -3.994 -1.134 1.00 96.44 146 TYR A O 1
ATOM 1241 N N . HIS A 1 147 ? -11.574 -2.251 0.290 1.00 95.94 147 HIS A N 1
ATOM 1242 C CA . HIS A 1 147 ? -10.182 -1.927 -0.015 1.00 95.94 147 HIS A CA 1
ATOM 1243 C C . HIS A 1 147 ? -9.264 -3.128 0.221 1.00 95.94 147 HIS A C 1
ATOM 1245 O O . HIS A 1 147 ? -8.546 -3.512 -0.691 1.00 95.94 147 HIS A O 1
ATOM 1251 N N . HIS A 1 148 ? -9.315 -3.759 1.400 1.00 96.69 148 HIS A N 1
ATOM 1252 C CA . HIS A 1 148 ? -8.432 -4.883 1.735 1.00 96.69 148 HIS A CA 1
ATOM 1253 C C . HIS A 1 148 ? -8.550 -6.064 0.759 1.00 96.69 148 HIS A C 1
ATOM 1255 O O . HIS A 1 148 ? -7.529 -6.622 0.365 1.00 96.69 148 HIS A O 1
ATOM 1261 N N . ILE A 1 149 ? -9.764 -6.404 0.317 1.00 97.38 149 ILE A N 1
ATOM 1262 C CA . ILE A 1 149 ? -9.980 -7.443 -0.702 1.00 97.38 149 ILE A CA 1
ATOM 1263 C C . ILE A 1 149 ? -9.422 -7.007 -2.057 1.00 97.38 149 ILE A C 1
ATOM 1265 O O . ILE A 1 149 ? -8.698 -7.747 -2.717 1.00 97.38 149 ILE A O 1
ATOM 1269 N N . THR A 1 150 ? -9.771 -5.800 -2.495 1.00 96.94 150 THR A N 1
ATOM 1270 C CA . THR A 1 150 ? -9.455 -5.355 -3.856 1.00 96.94 150 THR A CA 1
ATOM 1271 C C . THR A 1 150 ? -7.963 -5.088 -4.045 1.00 96.94 150 THR A C 1
ATOM 1273 O O . THR A 1 150 ? -7.423 -5.511 -5.065 1.00 96.94 150 THR A O 1
ATOM 1276 N N . VAL A 1 151 ? -7.254 -4.511 -3.062 1.00 96.19 151 VAL A N 1
ATOM 1277 C CA . VAL A 1 151 ? -5.787 -4.359 -3.150 1.00 96.19 151 VAL A CA 1
ATOM 1278 C C . VAL A 1 151 ? -5.048 -5.691 -3.076 1.00 96.19 151 VAL A C 1
ATOM 1280 O O . VAL A 1 151 ? -4.019 -5.823 -3.728 1.00 96.19 151 VAL A O 1
ATOM 1283 N N . MET A 1 152 ? -5.567 -6.668 -2.322 1.00 96.88 152 MET A N 1
ATOM 1284 C CA . MET A 1 152 ? -5.018 -8.025 -2.247 1.00 96.88 152 MET A CA 1
ATOM 1285 C C . MET A 1 152 ? -5.066 -8.708 -3.614 1.00 96.88 152 MET A C 1
ATOM 1287 O O . MET A 1 152 ? -4.048 -9.152 -4.140 1.00 96.88 152 MET A O 1
ATOM 1291 N N . VAL A 1 153 ? -6.258 -8.753 -4.210 1.00 97.31 153 VAL A N 1
ATOM 1292 C CA . VAL A 1 153 ? -6.454 -9.396 -5.512 1.00 97.31 153 VAL A CA 1
ATOM 1293 C C . VAL A 1 153 ? -5.675 -8.659 -6.595 1.00 97.31 153 VAL A C 1
ATOM 1295 O O . VAL A 1 153 ? -5.010 -9.288 -7.415 1.00 97.31 153 VAL A O 1
ATOM 1298 N N . PHE A 1 154 ? -5.712 -7.324 -6.588 1.00 96.69 154 PHE A N 1
ATOM 1299 C CA . PHE A 1 154 ? -5.003 -6.524 -7.579 1.00 96.69 154 PHE A CA 1
ATOM 1300 C C . PHE A 1 154 ? -3.485 -6.702 -7.496 1.00 96.69 154 PHE A C 1
ATOM 1302 O O . PHE A 1 154 ? -2.848 -6.857 -8.536 1.00 96.69 154 PHE A O 1
ATOM 1309 N N . SER A 1 155 ? -2.894 -6.707 -6.297 1.00 95.88 155 SER A N 1
ATOM 1310 C CA . SER A 1 155 ? -1.441 -6.830 -6.146 1.00 95.88 155 SER A CA 1
ATOM 1311 C C . SER A 1 155 ? -0.933 -8.195 -6.620 1.00 95.88 155 SER A C 1
ATOM 1313 O O . SER A 1 155 ? 0.044 -8.245 -7.364 1.00 95.88 155 SER A O 1
ATOM 1315 N N . TRP A 1 156 ? -1.641 -9.280 -6.293 1.00 95.94 156 TRP A N 1
ATOM 1316 C CA . TRP A 1 156 ? -1.305 -10.638 -6.739 1.00 95.94 156 TRP A CA 1
ATOM 1317 C C . TRP A 1 156 ? -1.526 -10.841 -8.239 1.00 95.94 156 TRP A C 1
ATOM 1319 O O . TRP A 1 156 ? -0.708 -11.476 -8.897 1.00 95.94 156 TRP A O 1
ATOM 1329 N N . TYR A 1 157 ? -2.592 -10.264 -8.799 1.00 95.56 157 TYR A N 1
ATOM 1330 C CA . TYR A 1 157 ? -2.837 -10.264 -10.244 1.00 95.56 157 TYR A CA 1
ATOM 1331 C C . TYR A 1 157 ? -1.780 -9.459 -11.016 1.00 95.56 157 TYR A C 1
ATOM 1333 O O . TYR A 1 157 ? -1.364 -9.843 -12.107 1.00 95.56 157 TYR A O 1
ATOM 1341 N N . SER A 1 158 ? -1.361 -8.315 -10.471 1.00 94.50 158 SER A N 1
ATOM 1342 C CA . SER A 1 158 ? -0.500 -7.360 -11.167 1.00 94.50 158 SER A CA 1
ATOM 1343 C C . SER A 1 158 ? 0.989 -7.677 -11.061 1.00 94.50 158 SER A C 1
ATOM 1345 O O . SER A 1 158 ? 1.742 -7.277 -11.947 1.00 94.50 158 SER A O 1
ATOM 1347 N N . TYR A 1 159 ? 1.430 -8.343 -9.992 1.00 93.44 159 TYR A N 1
ATOM 1348 C CA . TYR A 1 159 ? 2.841 -8.659 -9.773 1.00 93.44 159 TYR A CA 1
ATOM 1349 C C . TYR A 1 159 ? 3.489 -9.465 -10.915 1.00 93.44 159 TYR A C 1
ATOM 1351 O O . TYR A 1 159 ? 4.525 -9.020 -11.411 1.00 93.44 159 TYR A O 1
ATOM 1359 N N . PRO A 1 160 ? 2.902 -10.578 -11.414 1.00 92.81 160 PRO A N 1
ATOM 1360 C CA . PRO A 1 160 ? 3.527 -11.361 -12.486 1.00 92.81 160 PRO A CA 1
ATOM 1361 C C . PRO A 1 160 ? 3.580 -10.623 -13.832 1.00 92.81 160 PRO A C 1
ATOM 1363 O O . PRO A 1 160 ? 4.338 -11.004 -14.715 1.00 92.81 160 PRO A O 1
ATOM 1366 N N . LEU A 1 161 ? 2.808 -9.541 -13.983 1.00 92.19 161 LEU A N 1
ATOM 1367 C CA . LEU A 1 161 ? 2.806 -8.706 -15.185 1.00 92.19 161 LEU A CA 1
ATOM 1368 C C . LEU A 1 161 ? 3.978 -7.715 -15.239 1.00 92.19 161 LEU A C 1
ATOM 1370 O O . LEU A 1 161 ? 4.106 -7.018 -16.243 1.00 92.19 161 LEU A O 1
ATOM 1374 N N . LEU A 1 162 ? 4.790 -7.624 -14.175 1.00 90.69 162 LEU A N 1
ATOM 1375 C CA . LEU A 1 162 ? 5.964 -6.746 -14.085 1.00 90.69 162 LEU A CA 1
ATOM 1376 C C . LEU A 1 162 ? 5.663 -5.313 -14.564 1.00 90.69 162 LEU A C 1
ATOM 1378 O O . LEU A 1 162 ? 6.355 -4.737 -15.407 1.00 90.69 162 LEU A O 1
ATOM 1382 N N . VAL A 1 163 ? 4.570 -4.741 -14.052 1.00 91.56 163 VAL A N 1
ATOM 1383 C CA . VAL A 1 163 ? 4.103 -3.417 -14.476 1.00 91.56 163 VAL A CA 1
ATOM 1384 C C . VAL A 1 163 ? 5.008 -2.317 -13.921 1.00 91.56 163 VAL A C 1
ATOM 1386 O O . VAL A 1 163 ? 5.002 -2.031 -12.727 1.00 91.56 163 VAL A O 1
ATOM 1389 N N . ALA A 1 164 ? 5.773 -1.651 -14.785 1.00 90.62 164 ALA A N 1
ATOM 1390 C CA . ALA A 1 164 ? 6.734 -0.621 -14.384 1.00 90.62 164 ALA A CA 1
ATOM 1391 C C . ALA A 1 164 ? 6.113 0.527 -13.553 1.00 90.62 164 ALA A C 1
ATOM 1393 O O . ALA A 1 164 ? 6.692 0.884 -12.522 1.00 90.62 164 ALA A O 1
ATOM 1394 N N . PRO A 1 165 ? 4.900 1.044 -13.867 1.00 92.00 165 PRO A N 1
ATOM 1395 C CA . PRO A 1 165 ? 4.245 2.059 -13.032 1.00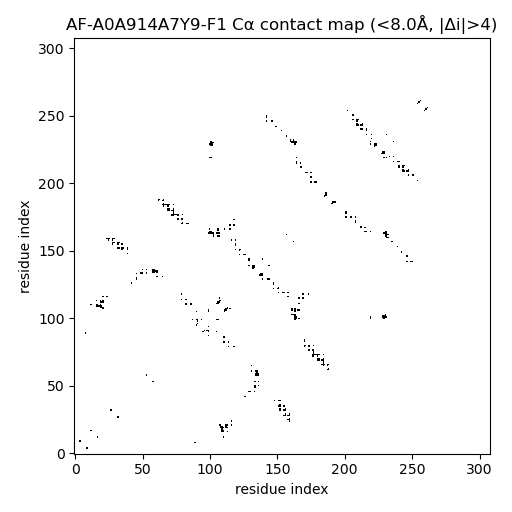 92.00 165 PRO A CA 1
ATOM 1396 C C . PRO A 1 165 ? 3.942 1.588 -11.599 1.00 92.00 165 PRO A C 1
ATOM 1398 O O . PRO A 1 165 ? 3.792 2.412 -10.692 1.00 92.00 165 PRO A O 1
ATOM 1401 N N . GLY A 1 166 ? 3.898 0.268 -11.375 1.00 92.19 166 GLY A N 1
ATOM 1402 C CA . GLY A 1 166 ? 3.655 -0.362 -10.079 1.00 92.19 166 GLY A CA 1
ATOM 1403 C C . GLY A 1 166 ? 4.591 0.132 -8.980 1.00 92.19 166 GLY A C 1
ATOM 1404 O O . GLY A 1 166 ? 4.145 0.327 -7.850 1.00 92.19 166 GLY A O 1
ATOM 1405 N N . ARG A 1 167 ? 5.847 0.463 -9.309 1.00 92.19 167 ARG A N 1
ATOM 1406 C CA . ARG A 1 167 ? 6.810 1.004 -8.335 1.00 92.19 167 ARG A CA 1
ATOM 1407 C C . ARG A 1 167 ? 6.295 2.254 -7.614 1.00 92.19 167 ARG A C 1
ATOM 1409 O O . ARG A 1 167 ? 6.546 2.427 -6.426 1.00 92.19 167 ARG A O 1
ATOM 1416 N N . TYR A 1 168 ? 5.561 3.128 -8.310 1.00 94.25 168 TYR A N 1
ATOM 1417 C CA . TYR A 1 168 ? 5.052 4.375 -7.735 1.00 94.25 168 TYR A CA 1
ATOM 1418 C C . TYR A 1 168 ? 3.851 4.110 -6.840 1.00 94.25 168 TYR A C 1
ATOM 1420 O O . TYR A 1 168 ? 3.729 4.715 -5.776 1.00 94.25 168 TYR A O 1
ATOM 1428 N N . PHE A 1 169 ? 2.991 3.173 -7.244 1.00 94.69 169 PHE A N 1
ATOM 1429 C CA . PHE A 1 169 ? 1.877 2.708 -6.424 1.00 94.69 169 PHE A CA 1
ATOM 1430 C C . PHE A 1 169 ? 2.381 2.144 -5.095 1.00 94.69 169 PHE A C 1
ATOM 1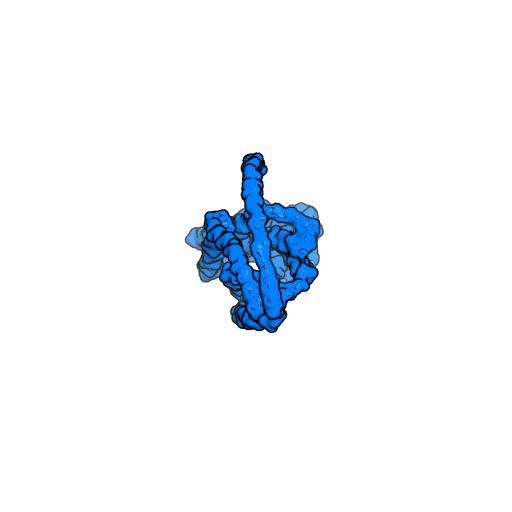432 O O . PHE A 1 169 ? 1.881 2.524 -4.036 1.00 94.69 169 PHE A O 1
ATOM 1439 N N . ILE A 1 170 ? 3.414 1.302 -5.155 1.00 95.81 170 ILE A N 1
ATOM 1440 C CA . ILE A 1 170 ? 4.045 0.680 -3.989 1.00 95.81 170 ILE A CA 1
ATOM 1441 C C . ILE A 1 170 ? 4.723 1.739 -3.117 1.00 95.81 170 ILE A C 1
ATOM 1443 O O . ILE A 1 170 ? 4.432 1.823 -1.925 1.00 95.81 170 ILE A O 1
ATOM 1447 N N . LEU A 1 171 ? 5.565 2.596 -3.703 1.00 96.25 171 LEU A N 1
ATOM 1448 C CA . LEU A 1 171 ? 6.292 3.647 -2.988 1.00 96.25 171 LEU A CA 1
ATOM 1449 C C . LEU A 1 171 ? 5.352 4.574 -2.206 1.00 96.25 171 LEU A C 1
ATOM 1451 O O . LEU A 1 171 ? 5.554 4.830 -1.013 1.00 96.25 171 LEU A O 1
ATOM 1455 N N . VAL A 1 172 ? 4.316 5.084 -2.877 1.00 97.06 172 VAL A N 1
ATOM 1456 C CA . VAL A 1 172 ? 3.348 5.995 -2.261 1.00 97.06 172 VAL A CA 1
ATOM 1457 C C . VAL A 1 172 ? 2.533 5.258 -1.199 1.00 97.06 172 VAL A C 1
ATOM 1459 O O . VAL A 1 172 ? 2.352 5.800 -0.108 1.00 97.06 172 VAL A O 1
ATOM 1462 N N . ASN A 1 173 ? 2.103 4.016 -1.456 1.00 97.50 173 ASN A N 1
ATOM 1463 C CA . ASN A 1 173 ? 1.358 3.234 -0.469 1.00 97.50 173 ASN A CA 1
ATOM 1464 C C . ASN A 1 173 ? 2.202 2.936 0.777 1.00 97.50 173 ASN A C 1
ATOM 1466 O O . ASN A 1 173 ? 1.735 3.219 1.876 1.00 97.50 173 ASN A O 1
ATOM 1470 N N . CYS A 1 174 ? 3.448 2.469 0.629 1.00 97.88 174 CYS A N 1
ATOM 1471 C CA . CYS A 1 174 ? 4.368 2.264 1.753 1.00 97.88 174 CYS A CA 1
ATOM 1472 C C . CYS A 1 174 ? 4.585 3.564 2.540 1.00 97.88 174 CYS A C 1
ATOM 1474 O O . CYS A 1 174 ? 4.562 3.543 3.768 1.00 97.88 174 CYS A O 1
ATOM 1476 N N . SER A 1 175 ? 4.704 4.710 1.862 1.00 98.12 175 SER A N 1
ATOM 1477 C CA . SER A 1 175 ? 4.850 6.016 2.522 1.00 98.12 175 SER A CA 1
ATOM 1478 C C . SER A 1 175 ? 3.608 6.398 3.341 1.00 98.12 175 SER A C 1
ATOM 1480 O O . SER A 1 175 ? 3.715 6.807 4.499 1.00 98.12 175 SER A O 1
ATOM 1482 N N . VAL A 1 176 ? 2.408 6.232 2.776 1.00 97.62 176 VAL A N 1
ATOM 1483 C CA . VAL A 1 176 ? 1.146 6.517 3.480 1.00 97.62 176 VAL A CA 1
ATOM 1484 C C . VAL A 1 176 ? 0.921 5.525 4.628 1.00 97.62 176 VAL A C 1
ATOM 1486 O O . VAL A 1 176 ? 0.521 5.931 5.721 1.00 97.62 176 VAL A O 1
ATOM 1489 N N . HIS A 1 177 ? 1.210 4.240 4.414 1.00 97.38 177 HIS A N 1
ATOM 1490 C CA . HIS A 1 177 ? 1.096 3.186 5.424 1.00 97.38 177 HIS A CA 1
ATOM 1491 C C . HIS A 1 177 ? 2.094 3.381 6.568 1.00 97.38 177 HIS A C 1
ATOM 1493 O O . HIS A 1 177 ? 1.715 3.202 7.726 1.00 97.38 177 HIS A O 1
ATOM 1499 N N . ALA A 1 178 ? 3.317 3.837 6.288 1.00 97.94 178 ALA A N 1
ATOM 1500 C CA . ALA A 1 178 ? 4.292 4.198 7.314 1.00 97.94 178 ALA A CA 1
ATOM 1501 C C . ALA A 1 178 ? 3.713 5.243 8.279 1.00 97.94 178 ALA A C 1
ATOM 1503 O O . ALA A 1 178 ? 3.757 5.057 9.498 1.00 97.94 178 ALA A O 1
ATOM 1504 N N . ILE A 1 179 ? 3.085 6.298 7.750 1.00 97.50 179 ILE A N 1
ATOM 1505 C CA . ILE A 1 179 ? 2.444 7.346 8.558 1.00 97.50 179 ILE A CA 1
ATOM 1506 C C . ILE A 1 179 ? 1.216 6.794 9.302 1.00 97.50 179 ILE A C 1
ATOM 1508 O O . ILE A 1 179 ? 1.074 6.995 10.512 1.00 97.50 179 ILE A O 1
ATOM 1512 N N . MET A 1 180 ? 0.331 6.082 8.597 1.00 96.50 180 MET A N 1
ATOM 1513 C CA . MET A 1 180 ? -0.926 5.561 9.142 1.00 96.50 180 MET A CA 1
ATOM 1514 C C . MET A 1 180 ? -0.694 4.560 10.284 1.00 96.50 180 MET A C 1
ATOM 1516 O O . MET A 1 180 ? -1.271 4.718 11.363 1.00 96.50 180 MET A O 1
ATOM 1520 N N . TYR A 1 181 ? 0.157 3.551 10.084 1.00 97.50 181 TYR A N 1
ATOM 1521 C CA . TYR A 1 181 ? 0.418 2.531 11.101 1.00 97.50 181 TYR A CA 1
ATOM 1522 C C . TYR A 1 181 ? 1.210 3.081 12.283 1.00 97.50 181 TYR A C 1
ATOM 1524 O O . TYR A 1 181 ? 0.926 2.707 13.422 1.00 97.50 181 TYR A O 1
ATOM 1532 N N . THR A 1 182 ? 2.120 4.036 12.058 1.00 96.62 182 THR A N 1
ATOM 1533 C CA . THR A 1 182 ? 2.778 4.760 13.161 1.00 96.62 182 THR A CA 1
ATOM 1534 C C . THR A 1 182 ? 1.737 5.484 14.014 1.00 96.62 182 THR A C 1
ATOM 1536 O O . THR A 1 182 ? 1.733 5.364 15.242 1.00 96.62 182 THR A O 1
ATOM 1539 N N . TYR A 1 183 ? 0.783 6.169 13.376 1.00 95.38 183 TYR A N 1
ATOM 1540 C CA . TYR A 1 183 ? -0.336 6.795 14.076 1.00 95.38 183 TYR A CA 1
ATOM 1541 C C . TYR A 1 183 ? -1.194 5.775 14.842 1.00 95.38 183 TYR A C 1
ATOM 1543 O O . TYR A 1 183 ? -1.540 6.027 15.999 1.00 95.38 183 TYR A O 1
ATOM 1551 N N . TYR A 1 184 ? -1.510 4.614 14.261 1.00 94.25 184 TYR A N 1
ATOM 1552 C CA . TYR A 1 184 ? -2.278 3.563 14.942 1.00 94.25 184 TYR A CA 1
ATOM 1553 C C . TYR A 1 184 ? -1.535 2.961 16.135 1.00 94.25 184 TYR A C 1
ATOM 1555 O O . TYR A 1 184 ? -2.140 2.818 17.202 1.00 94.25 184 TYR A O 1
ATOM 1563 N N . ALA A 1 185 ? -0.233 2.698 16.011 1.00 95.44 185 ALA A N 1
ATOM 1564 C CA . ALA A 1 185 ? 0.602 2.209 17.103 1.00 95.44 185 ALA A CA 1
ATOM 1565 C C . ALA A 1 185 ? 0.626 3.206 18.273 1.00 95.44 185 ALA A C 1
ATOM 1567 O O . ALA A 1 185 ? 0.347 2.836 19.418 1.00 95.44 185 ALA A O 1
ATOM 1568 N N . LEU A 1 186 ? 0.856 4.493 17.986 1.00 94.94 186 LEU A N 1
ATOM 1569 C CA . LEU A 1 186 ? 0.846 5.564 18.988 1.00 94.94 186 LEU A CA 1
ATOM 1570 C C . LEU A 1 186 ? -0.541 5.754 19.617 1.00 94.94 186 LEU A C 1
ATOM 1572 O O . LEU A 1 186 ? -0.675 5.935 20.831 1.00 94.94 186 LEU A O 1
ATOM 1576 N N . ARG A 1 187 ? -1.605 5.680 18.812 1.00 92.19 187 ARG A N 1
ATOM 1577 C CA . ARG A 1 187 ? -2.976 5.828 19.305 1.00 92.19 187 ARG A CA 1
ATOM 1578 C C . ARG A 1 187 ? -3.384 4.660 20.202 1.00 92.19 187 ARG A C 1
ATOM 1580 O O . ARG A 1 187 ? -4.042 4.878 21.222 1.00 92.19 187 ARG A O 1
ATOM 1587 N N . ALA A 1 188 ? -3.006 3.436 19.842 1.00 92.00 188 ALA A N 1
ATOM 1588 C CA . ALA A 1 188 ? -3.287 2.236 20.623 1.00 92.00 188 ALA A CA 1
ATOM 1589 C C . ALA A 1 188 ? -2.444 2.176 21.913 1.00 92.00 188 ALA A C 1
ATOM 1591 O O . ALA A 1 188 ? -2.942 1.732 22.956 1.00 92.00 188 ALA A O 1
ATOM 1592 N N . SER A 1 189 ? -1.207 2.687 21.887 1.00 91.94 189 SER A N 1
ATOM 1593 C CA . SER A 1 189 ? -0.318 2.702 23.055 1.00 91.94 189 SER A CA 1
ATOM 1594 C C . SER A 1 189 ? -0.786 3.670 24.140 1.00 91.94 189 SER A C 1
ATOM 1596 O O . SER A 1 189 ? -0.465 3.455 25.304 1.00 91.94 189 SER A O 1
ATOM 1598 N N . ARG A 1 190 ? -1.595 4.686 23.799 1.00 90.12 190 ARG A N 1
ATOM 1599 C CA . ARG A 1 190 ? -2.051 5.773 24.694 1.00 90.12 190 ARG A CA 1
ATOM 1600 C C . ARG A 1 190 ? -0.913 6.489 25.437 1.00 90.12 190 ARG A C 1
ATOM 1602 O O . ARG A 1 190 ? -1.173 7.125 26.453 1.00 90.12 190 ARG A O 1
ATOM 1609 N N . LEU A 1 191 ? 0.320 6.384 24.942 1.00 88.25 191 LEU A N 1
ATOM 1610 C CA . LEU A 1 191 ? 1.476 7.084 25.508 1.00 88.25 191 LEU A CA 1
ATOM 1611 C C . LEU A 1 191 ? 1.413 8.582 25.203 1.00 88.25 191 LEU A C 1
ATOM 1613 O O . LEU A 1 191 ? 1.855 9.400 25.998 1.00 88.25 191 LEU A O 1
ATOM 1617 N N . VAL A 1 192 ? 0.824 8.937 24.056 1.00 87.69 192 VAL A N 1
ATOM 1618 C CA . VAL A 1 192 ? 0.744 10.314 23.570 1.00 87.69 192 VAL A CA 1
ATOM 1619 C C . VAL A 1 192 ? -0.704 10.674 23.257 1.00 87.69 192 VAL A C 1
ATOM 1621 O O . VAL A 1 192 ? -1.442 9.913 22.620 1.00 87.69 192 VAL A O 1
ATOM 1624 N N . ARG A 1 193 ? -1.126 11.869 23.679 1.00 87.62 193 ARG A N 1
ATOM 1625 C CA . ARG A 1 193 ? -2.421 12.434 23.293 1.00 87.62 193 ARG A CA 1
ATOM 1626 C C . ARG A 1 193 ? -2.302 13.057 21.905 1.00 87.62 193 ARG A C 1
ATOM 1628 O O . ARG A 1 193 ? -1.853 14.185 21.760 1.00 87.62 193 ARG A O 1
ATOM 1635 N N . ILE A 1 194 ? -2.722 12.316 20.884 1.00 89.19 194 ILE A N 1
ATOM 1636 C CA . ILE A 1 194 ? -2.645 12.791 19.497 1.00 89.19 194 ILE A CA 1
ATOM 1637 C C . ILE A 1 194 ? -3.805 13.761 19.205 1.00 89.19 194 ILE A C 1
ATOM 1639 O O . ILE A 1 194 ? -4.967 13.383 19.423 1.00 89.19 194 ILE A O 1
ATOM 1643 N N . PRO A 1 195 ? -3.528 14.985 18.718 1.00 88.75 195 PRO A N 1
ATOM 1644 C CA . PRO A 1 195 ? -4.558 15.963 18.389 1.00 88.75 195 PRO A CA 1
ATOM 1645 C C . PRO A 1 195 ? -5.393 15.530 17.176 1.00 88.75 195 PRO A C 1
ATOM 1647 O O . PRO A 1 195 ? -4.946 14.772 16.314 1.00 88.75 195 PRO A O 1
ATOM 1650 N N . ARG A 1 196 ? -6.636 16.023 17.100 1.00 84.06 196 ARG A N 1
ATOM 1651 C CA . ARG A 1 196 ? -7.616 15.591 16.086 1.00 84.06 196 ARG A CA 1
ATOM 1652 C C . ARG A 1 196 ? -7.179 15.911 14.652 1.00 84.06 196 ARG A C 1
ATOM 1654 O O . ARG A 1 196 ? -7.500 15.130 13.760 1.00 84.06 196 ARG A O 1
ATOM 1661 N N . PHE A 1 197 ? -6.439 17.003 14.437 1.00 89.38 197 PHE A N 1
ATOM 1662 C CA . PHE A 1 197 ? -6.004 17.417 13.098 1.00 89.38 197 PHE A CA 1
ATOM 1663 C C . PHE A 1 197 ? -5.106 16.374 12.422 1.00 89.38 197 PHE A C 1
ATOM 1665 O O . PHE A 1 197 ? -5.211 16.200 11.219 1.00 89.38 197 PHE A O 1
ATOM 1672 N N . ILE A 1 198 ? -4.315 15.604 13.180 1.00 91.50 198 ILE A N 1
ATOM 1673 C CA . ILE A 1 198 ? -3.447 14.557 12.616 1.00 91.50 198 ILE A CA 1
ATOM 1674 C C . ILE A 1 198 ? -4.274 13.480 11.908 1.00 91.50 198 ILE A C 1
ATOM 1676 O O . ILE A 1 198 ? -3.918 13.044 10.821 1.00 91.50 198 ILE A O 1
ATOM 1680 N N . ASN A 1 199 ? -5.416 13.087 12.480 1.00 87.19 199 ASN A N 1
ATOM 1681 C CA . ASN A 1 199 ? -6.310 12.119 11.838 1.00 87.19 199 ASN A CA 1
ATOM 1682 C C . ASN A 1 199 ? -6.895 12.672 10.521 1.00 87.19 199 ASN A C 1
ATOM 1684 O O . ASN A 1 199 ? -7.016 11.954 9.530 1.00 87.19 199 ASN A O 1
ATOM 1688 N N . VAL A 1 200 ? -7.214 13.973 10.498 1.00 89.31 200 VAL A N 1
ATOM 1689 C CA . VAL A 1 200 ? -7.662 14.665 9.278 1.00 89.31 200 VAL A CA 1
ATOM 1690 C C . VAL A 1 200 ? -6.547 14.656 8.233 1.00 89.31 200 VAL A C 1
ATOM 1692 O O . VAL A 1 200 ? -6.784 14.242 7.103 1.00 89.31 200 VAL A O 1
ATOM 1695 N N . SER A 1 201 ? -5.324 15.033 8.616 1.00 93.31 201 SER A N 1
ATOM 1696 C CA . SER A 1 201 ? -4.150 15.039 7.738 1.00 93.31 201 SER A CA 1
ATOM 1697 C C . SER A 1 201 ? -3.861 13.663 7.142 1.00 93.31 201 SER A C 1
ATOM 1699 O O . SER A 1 201 ? -3.611 13.569 5.946 1.00 93.31 201 SER A O 1
ATOM 1701 N N . ILE A 1 202 ? -3.952 12.590 7.934 1.00 93.06 202 ILE A N 1
ATOM 1702 C CA . ILE A 1 202 ? -3.771 11.218 7.436 1.00 93.06 202 ILE A CA 1
ATOM 1703 C C . ILE A 1 202 ? -4.829 10.885 6.387 1.00 93.06 202 ILE A C 1
ATOM 1705 O O . ILE A 1 202 ? -4.489 10.364 5.330 1.00 93.06 202 ILE A O 1
ATOM 1709 N N . THR A 1 203 ? -6.093 11.230 6.642 1.00 90.19 203 THR A N 1
ATOM 1710 C CA . THR A 1 203 ? -7.173 10.973 5.679 1.00 90.19 203 THR A CA 1
ATOM 1711 C C . THR A 1 203 ? -6.959 11.765 4.382 1.00 90.19 203 THR A C 1
ATOM 1713 O O . THR A 1 203 ? -7.160 11.233 3.295 1.00 90.19 203 THR A O 1
ATOM 1716 N N . LEU A 1 204 ? -6.478 13.010 4.472 1.00 92.44 204 LEU A N 1
ATOM 1717 C CA . LEU A 1 204 ? -6.138 13.826 3.300 1.00 92.44 204 LEU A CA 1
ATOM 1718 C C . LEU A 1 204 ? -4.964 13.240 2.503 1.00 92.44 204 LEU A C 1
ATOM 1720 O O . LEU A 1 204 ? -5.030 13.188 1.278 1.00 92.44 204 LEU A O 1
ATOM 1724 N N . ILE A 1 205 ? -3.924 12.746 3.181 1.00 94.94 205 ILE A N 1
ATOM 1725 C CA . ILE A 1 205 ? -2.793 12.056 2.540 1.00 94.94 205 ILE A CA 1
ATOM 1726 C C . ILE A 1 205 ? -3.260 10.744 1.882 1.00 94.94 205 ILE A C 1
ATOM 1728 O O . ILE A 1 205 ? -2.835 10.407 0.780 1.00 94.94 205 ILE A O 1
ATOM 1732 N N . GLN A 1 206 ? -4.186 10.019 2.515 1.00 93.38 206 GLN A N 1
ATOM 1733 C CA . GLN A 1 206 ? -4.797 8.819 1.939 1.00 93.38 206 GLN A CA 1
ATOM 1734 C C . GLN A 1 206 ? -5.665 9.111 0.711 1.00 93.38 206 GLN A C 1
ATOM 1736 O O . GLN A 1 206 ? -5.772 8.265 -0.173 1.00 93.38 206 GLN A O 1
ATOM 1741 N N . MET A 1 207 ? -6.279 10.289 0.634 1.00 91.62 207 MET A N 1
ATOM 1742 C CA . MET A 1 207 ? -6.995 10.726 -0.562 1.00 91.62 207 MET A CA 1
ATOM 1743 C C . MET A 1 207 ? -6.034 11.170 -1.664 1.00 91.62 207 MET A C 1
ATOM 1745 O O . MET A 1 207 ? -6.236 10.819 -2.827 1.00 91.62 207 MET A O 1
ATOM 1749 N N . SER A 1 208 ? -4.970 11.902 -1.318 1.00 93.31 208 SER A N 1
ATOM 1750 C CA . SER A 1 208 ? -4.004 12.385 -2.306 1.00 93.31 208 SER A CA 1
ATOM 1751 C C . SER A 1 208 ? -3.246 11.244 -2.988 1.00 93.31 208 SER A C 1
ATOM 1753 O O . SER A 1 208 ? -3.032 11.321 -4.196 1.00 93.31 208 SER A O 1
ATOM 1755 N N . GLN A 1 209 ? -2.937 10.142 -2.289 1.00 95.19 209 GLN A N 1
ATOM 1756 C CA . GLN A 1 209 ? -2.336 8.960 -2.932 1.00 95.19 209 GLN A CA 1
ATOM 1757 C C . GLN A 1 209 ? -3.212 8.376 -4.052 1.00 95.19 209 GLN A C 1
ATOM 175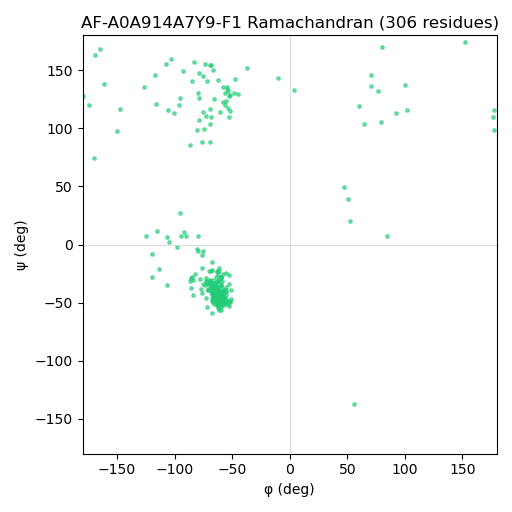9 O O . GLN A 1 209 ? -2.676 7.862 -5.031 1.00 95.19 209 GLN A O 1
ATOM 1764 N N . MET A 1 210 ? -4.543 8.480 -3.955 1.00 94.38 210 MET A N 1
ATOM 1765 C CA . MET A 1 210 ? -5.439 7.971 -4.996 1.00 94.38 210 MET A CA 1
ATOM 1766 C C . MET A 1 210 ? -5.357 8.833 -6.254 1.00 94.38 210 MET A C 1
ATOM 1768 O O . MET A 1 210 ? -5.331 8.306 -7.362 1.00 94.38 210 MET A O 1
ATOM 1772 N N . ILE A 1 211 ? -5.227 10.152 -6.078 1.00 93.12 211 ILE A N 1
ATOM 1773 C CA . ILE A 1 211 ? -4.992 11.097 -7.177 1.00 93.12 211 ILE A CA 1
ATOM 1774 C C . ILE A 1 211 ? -3.650 10.796 -7.846 1.00 93.12 211 ILE A C 1
ATOM 1776 O O . ILE A 1 211 ? -3.586 10.703 -9.069 1.00 93.12 211 ILE A O 1
ATOM 1780 N N . VAL A 1 212 ? -2.590 10.591 -7.056 1.00 94.69 212 VAL A N 1
ATOM 1781 C CA . VAL A 1 212 ? -1.272 10.210 -7.588 1.00 94.69 212 VAL A CA 1
ATOM 1782 C C . VAL A 1 212 ? -1.364 8.905 -8.383 1.00 94.69 212 VAL A C 1
ATOM 1784 O O . VAL A 1 212 ? -0.824 8.837 -9.483 1.00 94.69 212 VAL A O 1
ATOM 1787 N N . GLY A 1 213 ? -2.106 7.910 -7.885 1.00 93.44 213 GLY A N 1
ATOM 1788 C CA . GLY A 1 213 ? -2.361 6.657 -8.598 1.00 93.44 213 GLY A CA 1
ATOM 1789 C C . GLY A 1 213 ? -3.017 6.868 -9.967 1.00 93.44 213 GLY A C 1
ATOM 1790 O O . GLY A 1 213 ? -2.530 6.353 -10.974 1.00 93.44 213 GLY A O 1
ATOM 1791 N N . VAL A 1 214 ? -4.066 7.695 -10.033 1.00 94.06 214 VAL A N 1
ATOM 1792 C CA . VAL A 1 214 ? -4.735 8.053 -11.299 1.00 94.06 214 VAL A CA 1
ATOM 1793 C C . VAL A 1 214 ? -3.780 8.772 -12.258 1.00 94.06 214 VAL A C 1
ATOM 1795 O O . VAL A 1 214 ? -3.740 8.434 -13.442 1.00 94.06 214 VAL A O 1
ATOM 1798 N N . VAL A 1 215 ? -2.988 9.732 -11.770 1.00 94.06 215 VAL A N 1
ATOM 1799 C CA . VAL A 1 215 ? -2.025 10.490 -12.590 1.00 94.06 215 VAL A CA 1
ATOM 1800 C C . VAL A 1 215 ? -0.950 9.573 -13.171 1.00 94.06 215 VAL A C 1
ATOM 1802 O O . VAL A 1 215 ? -0.733 9.588 -14.379 1.00 94.06 215 VAL A O 1
ATOM 1805 N N . VAL A 1 216 ? -0.319 8.742 -12.339 1.00 93.62 216 VAL A N 1
ATOM 1806 C CA . VAL A 1 216 ? 0.710 7.778 -12.764 1.00 93.62 216 VAL A CA 1
ATOM 1807 C C . VAL A 1 216 ? 0.164 6.841 -13.841 1.00 93.62 216 VAL A C 1
ATOM 1809 O O . VAL A 1 216 ? 0.794 6.650 -14.880 1.00 93.62 216 VAL A O 1
ATOM 1812 N N . ASN A 1 217 ? -1.041 6.311 -13.633 1.00 93.31 217 ASN A N 1
ATOM 1813 C CA . ASN A 1 217 ? -1.669 5.393 -14.575 1.00 93.31 217 ASN A CA 1
ATOM 1814 C C . ASN A 1 217 ? -2.042 6.076 -15.905 1.00 93.31 217 ASN A C 1
ATOM 1816 O O . ASN A 1 217 ? -1.868 5.501 -16.978 1.00 93.31 217 ASN A O 1
ATOM 1820 N N . THR A 1 218 ? -2.506 7.328 -15.839 1.00 92.19 218 THR A N 1
ATOM 1821 C CA . THR A 1 218 ? -2.829 8.144 -17.021 1.00 92.19 218 THR A CA 1
ATOM 1822 C C . THR A 1 218 ? -1.571 8.485 -17.820 1.00 92.19 218 THR A C 1
ATOM 1824 O O . THR A 1 218 ? -1.592 8.417 -19.045 1.00 92.19 218 THR A O 1
ATOM 1827 N N . LEU A 1 219 ? -0.456 8.796 -17.150 1.00 92.38 219 LEU A N 1
ATOM 1828 C CA . LEU A 1 219 ? 0.833 9.037 -17.805 1.00 92.38 219 LEU A CA 1
ATOM 1829 C C . LEU A 1 219 ? 1.375 7.771 -18.478 1.00 92.38 219 LEU A C 1
ATOM 1831 O O . LEU A 1 219 ? 1.822 7.834 -19.620 1.00 92.38 219 LEU A O 1
ATOM 1835 N N . ALA A 1 220 ? 1.288 6.615 -17.815 1.00 92.25 220 ALA A N 1
ATOM 1836 C CA . ALA A 1 220 ? 1.680 5.337 -18.408 1.00 92.25 220 ALA A CA 1
ATOM 1837 C C . ALA A 1 220 ? 0.847 5.008 -19.661 1.00 92.25 220 ALA A C 1
ATOM 1839 O O . ALA A 1 220 ? 1.395 4.615 -20.692 1.00 92.25 220 ALA A O 1
ATOM 1840 N N . TYR A 1 221 ? -0.469 5.241 -19.600 1.00 92.44 221 TYR A N 1
ATOM 1841 C CA . TYR A 1 221 ? -1.357 5.116 -20.756 1.00 92.44 221 TYR A CA 1
ATOM 1842 C C . TYR A 1 221 ? -0.998 6.106 -21.877 1.00 92.44 221 TYR A C 1
ATOM 1844 O O . TYR A 1 221 ? -0.980 5.739 -23.053 1.00 92.44 221 TYR A O 1
ATOM 1852 N N . TYR A 1 222 ? -0.674 7.354 -21.529 1.00 92.06 222 TYR A N 1
ATOM 1853 C CA . TYR A 1 222 ? -0.250 8.376 -22.484 1.00 92.06 222 TYR A CA 1
ATOM 1854 C C . TYR A 1 222 ? 1.013 7.951 -23.242 1.00 92.06 222 TYR A C 1
ATOM 1856 O O . TYR A 1 222 ? 0.992 7.936 -24.470 1.00 92.06 222 TYR A O 1
ATOM 1864 N N . TYR A 1 223 ? 2.072 7.534 -22.541 1.00 90.69 223 TYR A N 1
ATOM 1865 C CA . TYR A 1 223 ? 3.305 7.069 -23.187 1.00 90.69 223 TYR A CA 1
ATOM 1866 C C . TYR A 1 223 ? 3.025 5.895 -24.131 1.00 90.69 223 TYR A C 1
ATOM 1868 O O . TYR A 1 223 ? 3.375 5.938 -25.310 1.00 90.69 223 TYR A O 1
ATOM 1876 N N . ARG A 1 224 ? 2.287 4.889 -23.654 1.00 90.31 224 ARG A N 1
ATOM 1877 C CA . ARG A 1 224 ? 1.957 3.702 -24.448 1.00 90.31 224 ARG A CA 1
ATOM 1878 C C . ARG A 1 224 ? 1.123 4.021 -25.696 1.00 90.31 224 ARG A C 1
ATOM 1880 O O . ARG A 1 224 ? 1.402 3.494 -26.768 1.00 90.31 224 ARG A O 1
ATOM 1887 N N . SER A 1 225 ? 0.120 4.893 -25.577 1.00 89.44 225 SER A N 1
ATOM 1888 C CA . SER A 1 225 ? -0.751 5.283 -26.702 1.00 89.44 225 SER A CA 1
ATOM 1889 C C . SER A 1 225 ? -0.038 6.112 -27.774 1.00 89.44 225 SER A C 1
ATOM 1891 O O . SER A 1 225 ? -0.458 6.093 -28.927 1.00 89.44 225 SER A O 1
ATOM 1893 N N . HIS A 1 226 ? 1.060 6.786 -27.424 1.00 89.62 226 HIS A N 1
ATOM 1894 C CA . HIS A 1 226 ? 1.885 7.562 -28.357 1.00 89.62 226 HIS A CA 1
ATOM 1895 C C . HIS A 1 226 ? 3.044 6.748 -28.959 1.00 89.62 226 HIS A C 1
ATOM 1897 O O . HIS A 1 226 ? 3.915 7.311 -29.619 1.00 89.62 226 HIS A O 1
ATOM 1903 N N . GLY A 1 227 ? 3.049 5.425 -28.762 1.00 83.75 227 GLY A N 1
ATOM 1904 C CA . GLY A 1 227 ? 4.043 4.517 -29.337 1.00 83.75 227 GLY A CA 1
ATOM 1905 C C . GLY A 1 227 ? 5.337 4.395 -28.531 1.00 83.75 227 GLY A C 1
ATOM 1906 O O . GLY A 1 227 ? 6.269 3.739 -28.996 1.00 83.75 227 GLY A O 1
ATOM 1907 N N . ASP A 1 228 ? 5.409 4.979 -27.331 1.00 86.81 228 ASP A N 1
ATOM 1908 C CA . ASP A 1 228 ? 6.550 4.771 -26.445 1.00 86.81 228 ASP A CA 1
ATOM 1909 C C . ASP A 1 228 ? 6.494 3.391 -25.780 1.00 86.81 228 ASP A C 1
ATOM 1911 O O . ASP A 1 228 ? 5.433 2.887 -25.396 1.00 86.81 228 ASP A O 1
ATOM 1915 N N . PHE A 1 229 ? 7.669 2.795 -25.572 1.00 86.31 229 PHE A N 1
ATOM 1916 C CA . PHE A 1 229 ? 7.788 1.586 -24.768 1.00 86.31 229 PHE A CA 1
ATOM 1917 C C . PHE A 1 229 ? 7.429 1.886 -23.307 1.00 86.31 229 PHE A C 1
ATOM 1919 O O . PHE A 1 229 ? 8.018 2.771 -22.690 1.00 86.31 229 PHE A O 1
ATOM 1926 N N . CYS A 1 230 ? 6.471 1.137 -22.759 1.00 88.19 230 CYS A N 1
ATOM 1927 C CA . CYS A 1 230 ? 6.096 1.154 -21.349 1.00 88.19 230 CYS A CA 1
ATOM 1928 C C . CYS A 1 230 ? 5.643 -0.250 -20.937 1.00 88.19 230 CYS A C 1
ATOM 1930 O O . CYS A 1 230 ? 4.654 -0.765 -21.474 1.00 88.19 230 CYS A O 1
ATOM 1932 N N . SER A 1 231 ? 6.378 -0.865 -20.006 1.00 90.12 231 SER A N 1
ATOM 1933 C CA . SER A 1 231 ? 6.102 -2.200 -19.475 1.00 90.12 231 SER A CA 1
ATOM 1934 C C . SER A 1 231 ? 4.837 -2.180 -18.629 1.00 90.12 231 SER A C 1
ATOM 1936 O O . SER A 1 231 ? 4.847 -1.922 -17.427 1.00 90.12 231 SER A O 1
ATOM 1938 N N . THR A 1 232 ? 3.713 -2.390 -19.294 1.00 90.81 232 THR A N 1
ATOM 1939 C CA . THR A 1 232 ? 2.392 -2.536 -18.699 1.00 90.81 232 THR A CA 1
ATOM 1940 C C . THR A 1 232 ? 1.448 -3.136 -19.740 1.00 90.81 232 THR A C 1
ATOM 1942 O O . THR A 1 232 ? 1.771 -3.210 -20.929 1.00 90.81 232 THR A O 1
ATOM 1945 N N . THR A 1 233 ? 0.265 -3.561 -19.309 1.00 91.44 233 THR A N 1
ATOM 1946 C CA . THR A 1 233 ? -0.792 -4.048 -20.202 1.00 91.44 233 THR A CA 1
ATOM 1947 C C . THR A 1 233 ? -2.008 -3.143 -20.106 1.00 91.44 233 THR A C 1
ATOM 1949 O O . THR A 1 233 ? -2.341 -2.657 -19.024 1.00 91.44 233 THR A O 1
ATOM 1952 N N . ASP A 1 234 ? -2.728 -2.965 -21.214 1.00 90.50 234 ASP A N 1
ATOM 1953 C CA . ASP A 1 234 ? -3.927 -2.119 -21.230 1.00 90.50 234 ASP A CA 1
ATOM 1954 C C . ASP A 1 234 ? -4.953 -2.627 -20.216 1.00 90.50 234 ASP A C 1
ATOM 1956 O O . ASP A 1 234 ? -5.550 -1.845 -19.482 1.00 90.50 234 ASP A O 1
ATOM 1960 N N . ARG A 1 235 ? -5.106 -3.951 -20.091 1.00 92.75 235 ARG A N 1
ATOM 1961 C CA . ARG A 1 235 ? -5.984 -4.555 -19.083 1.00 92.75 235 ARG A CA 1
ATOM 1962 C C . ARG A 1 235 ? -5.583 -4.156 -17.661 1.00 92.75 235 ARG A C 1
ATOM 1964 O O . ARG A 1 235 ? -6.461 -3.824 -16.870 1.00 92.75 235 ARG A O 1
ATOM 1971 N N . ASN A 1 236 ? -4.291 -4.182 -17.327 1.00 93.88 236 ASN A N 1
ATOM 1972 C CA . ASN A 1 236 ? -3.826 -3.758 -16.008 1.00 93.88 236 ASN A CA 1
ATOM 1973 C C . ASN A 1 236 ? -4.082 -2.263 -15.778 1.00 93.88 236 ASN A C 1
ATOM 1975 O O . ASN A 1 236 ? -4.639 -1.919 -14.740 1.00 93.88 236 ASN A O 1
ATOM 1979 N N . LEU A 1 237 ? -3.796 -1.406 -16.766 1.00 93.25 237 LEU A N 1
ATOM 1980 C CA . LEU A 1 237 ? -4.073 0.033 -16.686 1.00 93.25 237 LEU A CA 1
ATOM 1981 C C . LEU A 1 237 ? -5.562 0.315 -16.433 1.00 93.25 237 LEU A C 1
ATOM 1983 O O . LEU A 1 237 ? -5.889 1.117 -15.560 1.00 93.25 237 LEU A O 1
ATOM 1987 N N . HIS A 1 238 ? -6.478 -0.355 -17.138 1.00 93.56 238 HIS A N 1
ATOM 1988 C CA . HIS A 1 238 ? -7.919 -0.168 -16.930 1.00 93.56 238 HIS A CA 1
ATOM 1989 C C . HIS A 1 238 ? -8.368 -0.623 -15.535 1.00 93.56 238 HIS A C 1
ATOM 1991 O O . HIS A 1 238 ? -9.118 0.090 -14.866 1.00 93.56 238 HIS A O 1
ATOM 1997 N N . VAL A 1 239 ? -7.896 -1.787 -15.074 1.00 94.69 239 VAL A N 1
ATOM 1998 C CA . VAL A 1 239 ? -8.230 -2.306 -13.737 1.00 94.69 239 VAL A CA 1
ATOM 1999 C C . VAL A 1 239 ? -7.657 -1.403 -12.642 1.00 94.69 239 VAL A C 1
ATOM 2001 O O . VAL A 1 239 ? -8.367 -1.081 -11.689 1.00 94.69 239 VAL A O 1
ATOM 2004 N N . ALA A 1 240 ? -6.413 -0.941 -12.792 1.00 94.50 240 ALA A N 1
ATOM 2005 C CA . ALA A 1 240 ? -5.774 -0.009 -11.870 1.00 94.50 240 ALA A CA 1
ATOM 2006 C C . ALA A 1 240 ? -6.544 1.316 -11.801 1.00 94.50 240 ALA A C 1
ATOM 2008 O O . ALA A 1 240 ? -6.852 1.790 -10.707 1.00 94.50 240 ALA A O 1
ATOM 2009 N N . LEU A 1 241 ? -6.915 1.885 -12.956 1.00 93.56 241 LEU A N 1
ATOM 2010 C CA . LEU A 1 241 ? -7.690 3.124 -13.021 1.00 93.56 241 LEU A CA 1
ATOM 2011 C C . LEU A 1 241 ? -9.026 2.972 -12.295 1.00 93.56 241 LEU A C 1
ATOM 2013 O O . LEU A 1 241 ? -9.344 3.782 -11.429 1.00 93.56 241 LEU A O 1
ATOM 2017 N N . LEU A 1 242 ? -9.774 1.908 -12.600 1.00 94.50 242 LEU A N 1
ATOM 2018 C CA . LEU A 1 242 ? -11.056 1.618 -11.962 1.00 94.50 242 LEU A CA 1
ATOM 2019 C C . LEU A 1 242 ? -10.909 1.498 -10.440 1.00 94.50 242 LEU A C 1
ATOM 2021 O O . LEU A 1 242 ? -11.685 2.096 -9.692 1.00 94.50 242 LEU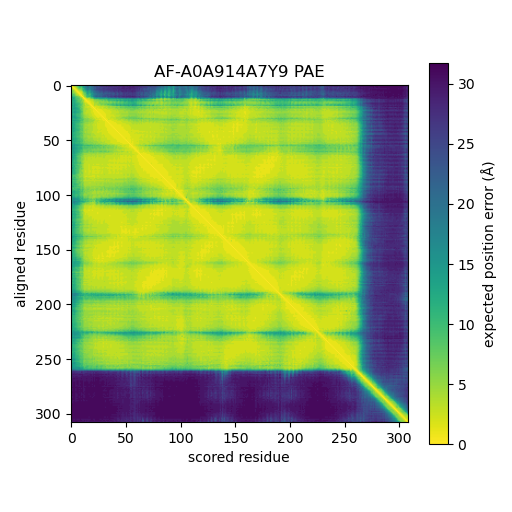 A O 1
ATOM 2025 N N . MET A 1 243 ? -9.895 0.760 -9.985 1.00 95.00 243 MET A N 1
ATOM 2026 C CA . MET A 1 243 ? -9.602 0.575 -8.569 1.00 95.00 243 MET A CA 1
ATOM 2027 C C . MET A 1 243 ? -9.316 1.919 -7.882 1.00 95.00 243 MET A C 1
ATOM 2029 O O . MET A 1 243 ? -10.025 2.282 -6.939 1.00 95.00 243 MET A O 1
ATOM 2033 N N . TYR A 1 244 ? -8.341 2.688 -8.377 1.00 93.25 244 TYR A N 1
ATOM 2034 C CA . TYR A 1 244 ? -7.946 3.976 -7.795 1.00 93.25 244 TYR A CA 1
ATOM 2035 C C . TYR A 1 244 ? -9.068 5.019 -7.839 1.00 93.25 244 TYR A C 1
ATOM 2037 O O . TYR A 1 244 ? -9.287 5.727 -6.852 1.00 93.25 244 TYR A O 1
ATOM 2045 N N . SER A 1 245 ? -9.823 5.086 -8.939 1.00 92.19 245 SER A N 1
ATOM 2046 C CA . SER A 1 245 ? -11.004 5.946 -9.035 1.00 92.19 245 SER A CA 1
ATOM 2047 C C . SER A 1 245 ? -12.065 5.547 -8.012 1.00 92.19 245 SER A C 1
ATOM 2049 O O . SER A 1 245 ? -12.580 6.417 -7.310 1.00 92.19 245 SER A O 1
ATOM 2051 N N . SER A 1 246 ? -12.353 4.247 -7.857 1.00 95.19 246 SER A N 1
ATOM 2052 C CA . SER A 1 246 ? -13.312 3.774 -6.851 1.00 95.19 246 SER A CA 1
ATOM 2053 C C . SER A 1 246 ? -12.887 4.201 -5.443 1.00 95.19 246 SER A C 1
ATOM 2055 O O . SER A 1 246 ? -13.673 4.817 -4.725 1.00 95.19 246 SER A O 1
ATOM 2057 N N . TYR A 1 247 ? -11.621 3.996 -5.069 1.00 93.50 247 TYR A N 1
ATOM 2058 C CA . TYR A 1 247 ? -11.112 4.396 -3.759 1.00 93.50 247 TYR A CA 1
ATOM 2059 C C . TYR A 1 247 ? -11.223 5.898 -3.537 1.00 93.50 247 TYR A C 1
ATOM 2061 O O . TYR A 1 247 ? -11.695 6.311 -2.479 1.00 93.50 247 TYR A O 1
ATOM 2069 N N . PHE A 1 248 ? -10.858 6.715 -4.528 1.00 92.25 248 PHE A N 1
ATOM 2070 C CA . PHE A 1 248 ? -10.994 8.165 -4.426 1.00 92.25 248 PHE A CA 1
ATOM 2071 C C . PHE A 1 248 ? -12.433 8.577 -4.091 1.00 92.25 248 PHE A C 1
ATOM 2073 O O . PHE A 1 248 ? -12.645 9.321 -3.131 1.00 92.25 248 PHE A O 1
ATOM 2080 N N . PHE A 1 249 ? -13.425 8.044 -4.811 1.00 93.38 249 PHE A N 1
ATOM 2081 C CA . PHE A 1 249 ? -14.834 8.341 -4.542 1.00 93.38 249 PHE A CA 1
ATOM 2082 C C . PHE A 1 249 ? -15.277 7.872 -3.154 1.00 93.38 249 PHE A C 1
ATOM 2084 O O . PHE A 1 249 ? -15.931 8.632 -2.435 1.00 93.38 249 PHE A O 1
ATOM 2091 N N . LEU A 1 250 ? -14.906 6.655 -2.742 1.00 90.56 250 LEU A N 1
ATOM 2092 C CA . LEU A 1 250 ? -15.273 6.144 -1.421 1.00 90.56 250 LEU A CA 1
ATOM 2093 C C . LEU A 1 250 ? -14.628 6.948 -0.282 1.00 90.56 250 LEU A C 1
ATOM 2095 O O . LEU A 1 250 ? -15.302 7.251 0.705 1.00 90.56 250 LEU A O 1
ATOM 2099 N N . PHE A 1 251 ? -13.350 7.315 -0.404 1.00 86.94 251 PHE A N 1
ATOM 2100 C CA . PHE A 1 251 ? -12.668 8.142 0.590 1.00 86.94 251 PHE A CA 1
ATOM 2101 C C . PHE A 1 251 ? -13.230 9.563 0.627 1.00 86.94 251 PHE A C 1
ATOM 2103 O O . PHE A 1 251 ? -13.448 10.088 1.717 1.00 86.94 251 PHE A O 1
ATOM 2110 N N . ALA A 1 252 ? -13.526 10.168 -0.527 1.00 89.50 252 ALA A N 1
ATOM 2111 C CA . ALA A 1 252 ? -14.159 11.482 -0.592 1.00 89.50 252 ALA A CA 1
ATOM 2112 C C . ALA A 1 252 ? -15.542 11.471 0.072 1.00 89.50 252 ALA A C 1
ATOM 2114 O O . ALA A 1 252 ? -15.856 12.349 0.878 1.00 89.50 252 ALA A O 1
ATOM 2115 N N . HIS A 1 253 ? 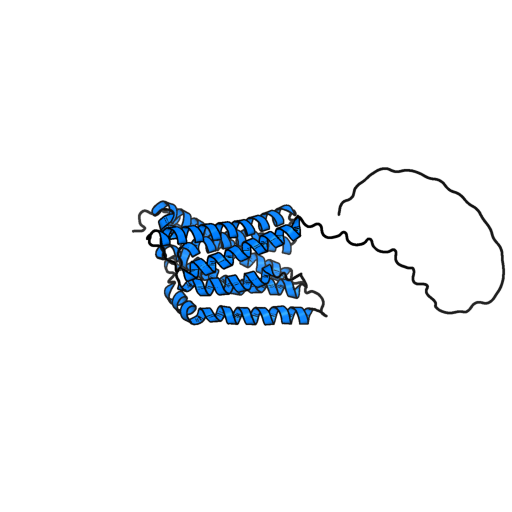-16.344 10.439 -0.200 1.00 90.94 253 HIS A N 1
ATOM 2116 C CA . HIS A 1 253 ? -17.643 10.252 0.434 1.00 90.94 253 HIS A CA 1
ATOM 2117 C C . HIS A 1 253 ? -17.521 10.064 1.953 1.00 90.94 253 HIS A C 1
ATOM 2119 O O . HIS A 1 253 ? -18.227 10.724 2.717 1.00 90.94 253 HIS A O 1
ATOM 2125 N N . TYR A 1 254 ? -16.589 9.217 2.403 1.00 87.38 254 TYR A N 1
ATOM 2126 C CA . TYR A 1 254 ? -16.306 9.025 3.826 1.00 87.38 254 TYR A CA 1
ATOM 2127 C C . TYR A 1 254 ? -15.856 10.329 4.499 1.00 87.38 254 TYR A C 1
ATOM 2129 O O . TYR A 1 254 ? -16.373 10.678 5.559 1.00 87.38 254 TYR A O 1
ATOM 2137 N N . PHE A 1 255 ? -14.938 11.074 3.879 1.00 86.62 255 PHE A N 1
ATOM 2138 C CA . PHE A 1 255 ? -14.444 12.352 4.389 1.00 86.62 255 PHE A CA 1
ATOM 2139 C C . PHE A 1 255 ? -15.578 13.375 4.510 1.00 86.62 255 PHE A C 1
ATOM 2141 O O . PHE A 1 255 ? -15.732 14.018 5.550 1.00 86.62 255 PHE A O 1
ATOM 2148 N N . TYR A 1 256 ? -16.431 13.468 3.488 1.00 89.06 256 TYR A N 1
ATOM 2149 C CA . TYR A 1 256 ? -17.607 14.331 3.505 1.00 89.06 256 TYR A CA 1
ATOM 2150 C C . TYR A 1 256 ? -18.548 13.995 4.671 1.00 89.06 256 TYR A C 1
ATOM 2152 O O . TYR A 1 256 ? -18.916 14.873 5.456 1.00 89.06 256 TYR A O 1
ATOM 2160 N N . GLN A 1 257 ? -18.874 12.713 4.851 1.00 86.31 257 GLN A N 1
ATOM 2161 C CA . GLN A 1 257 ? -19.727 12.264 5.952 1.00 86.31 257 GLN A CA 1
ATOM 2162 C C . GLN A 1 257 ? -19.092 12.458 7.334 1.00 86.31 257 GLN A C 1
ATOM 2164 O O . GLN A 1 257 ? -19.794 12.787 8.286 1.00 86.31 257 GLN A O 1
ATOM 2169 N N . ALA A 1 258 ? -17.783 12.243 7.467 1.00 82.44 258 ALA A N 1
ATOM 2170 C CA . ALA A 1 258 ? -17.094 12.297 8.753 1.00 82.44 258 ALA A CA 1
ATOM 2171 C C . ALA A 1 258 ? -16.825 13.729 9.241 1.00 82.44 258 ALA A C 1
ATOM 2173 O O . ALA A 1 258 ? -16.753 13.951 10.455 1.00 82.44 258 ALA A O 1
ATOM 2174 N N . TYR A 1 259 ? -16.646 14.683 8.319 1.00 83.50 259 TYR A N 1
ATOM 2175 C CA . TYR A 1 259 ? -16.175 16.031 8.652 1.00 83.50 259 TYR A CA 1
ATOM 2176 C C . TYR A 1 259 ? -17.140 17.164 8.291 1.00 83.50 259 TYR A C 1
ATOM 2178 O O . TYR A 1 259 ? -17.117 18.182 8.981 1.00 83.50 259 TYR A O 1
ATOM 2186 N N . PHE A 1 260 ? -17.998 17.006 7.278 1.00 86.31 260 PHE A N 1
ATOM 2187 C CA . PHE A 1 260 ? -18.919 18.068 6.844 1.00 86.31 260 PHE A CA 1
ATOM 2188 C C . PHE A 1 260 ? -20.373 17.811 7.238 1.00 86.31 260 PHE A C 1
ATOM 2190 O O . PHE A 1 260 ? -21.089 18.750 7.589 1.00 86.31 260 PHE A O 1
ATOM 2197 N N . VAL A 1 261 ? -20.818 16.554 7.242 1.00 83.62 261 VAL A N 1
ATOM 2198 C CA . VAL A 1 261 ? -22.165 16.213 7.712 1.00 83.62 261 VAL A CA 1
ATOM 2199 C C . VAL A 1 261 ? -22.160 16.186 9.243 1.00 83.62 261 VAL A C 1
ATOM 2201 O O . VAL A 1 261 ? -21.607 15.281 9.866 1.00 83.62 261 VAL A O 1
ATOM 2204 N N . ARG A 1 262 ? -22.775 17.193 9.881 1.00 55.81 262 ARG A N 1
ATOM 2205 C CA . ARG A 1 262 ? -23.028 17.170 11.331 1.00 55.81 262 ARG A CA 1
ATOM 2206 C C . ARG A 1 262 ? -23.869 15.935 11.658 1.00 55.81 262 ARG A C 1
ATOM 2208 O O . ARG A 1 262 ? -24.975 15.792 11.141 1.00 55.81 262 ARG A O 1
ATOM 2215 N N . ALA A 1 263 ? -23.372 15.065 12.538 1.00 59.12 263 ALA A N 1
ATOM 2216 C CA . ALA A 1 263 ? -24.224 14.054 13.154 1.00 59.12 263 ALA A CA 1
ATOM 2217 C C . ALA A 1 263 ? -25.422 14.768 13.812 1.00 59.12 263 ALA A C 1
ATOM 2219 O O . ALA A 1 263 ? -25.205 15.800 14.460 1.00 59.12 263 ALA A O 1
ATOM 2220 N N . PRO A 1 264 ? -26.666 14.274 13.657 1.00 50.19 264 PRO A N 1
ATOM 2221 C CA . PRO A 1 264 ? -27.794 14.840 14.381 1.00 50.19 264 PRO A CA 1
ATOM 2222 C C . PRO A 1 264 ? -27.459 14.827 15.874 1.00 50.19 264 PRO A C 1
ATOM 2224 O O . PRO A 1 264 ? -26.919 13.839 16.384 1.00 50.19 264 PRO A O 1
ATOM 2227 N N . ALA A 1 265 ? -27.719 15.949 16.551 1.00 45.00 265 ALA A N 1
ATOM 2228 C CA . ALA A 1 265 ? -27.509 16.070 17.986 1.00 45.00 265 ALA A CA 1
ATOM 2229 C C . ALA A 1 265 ? -28.142 14.857 18.679 1.00 45.00 265 ALA A C 1
ATOM 2231 O O . ALA A 1 265 ? -29.288 14.506 18.386 1.00 45.00 265 ALA A O 1
ATOM 2232 N N . LYS A 1 266 ? -27.391 14.189 19.568 1.00 41.34 266 LYS A N 1
ATOM 2233 C CA . LYS A 1 266 ? -27.986 13.157 20.422 1.00 41.34 266 LYS A CA 1
ATOM 2234 C C . LYS A 1 266 ? -29.210 13.789 21.095 1.00 41.34 266 LYS A C 1
ATOM 2236 O O . LYS A 1 266 ? -29.050 14.876 21.654 1.00 41.34 266 LYS A O 1
ATOM 2241 N N . PRO A 1 267 ? -30.399 13.161 21.048 1.00 47.91 267 PRO A N 1
ATOM 2242 C CA . PRO A 1 267 ? -31.522 13.656 21.823 1.00 47.91 267 PRO A CA 1
ATOM 2243 C C . PRO A 1 267 ? -31.066 13.767 23.278 1.00 47.91 267 PRO A C 1
ATOM 2245 O O . PRO A 1 267 ? -30.410 12.858 23.799 1.00 47.91 267 PRO A O 1
ATOM 2248 N N . SER A 1 268 ? -31.349 14.917 23.888 1.00 39.41 268 SER A N 1
ATOM 2249 C CA . SER A 1 268 ? -31.118 15.150 25.308 1.00 39.41 268 SER A CA 1
ATOM 2250 C C . SER A 1 268 ? -31.678 13.969 26.108 1.00 39.41 268 SER A C 1
ATOM 2252 O O . SER A 1 268 ? -32.713 13.410 25.721 1.00 39.41 268 SER A O 1
ATOM 2254 N N . PRO A 1 269 ? -31.009 13.538 27.195 1.00 46.00 269 PRO A N 1
ATOM 2255 C CA . PRO A 1 269 ? -31.559 12.497 28.048 1.00 46.00 269 PRO A CA 1
ATOM 2256 C C . PRO A 1 269 ? -32.959 12.936 28.472 1.00 46.00 269 PRO A C 1
ATOM 2258 O O . PRO A 1 269 ? -33.114 13.987 29.095 1.00 46.00 269 PRO A O 1
ATOM 2261 N N . LYS A 1 270 ? -33.986 12.166 28.092 1.00 43.50 270 LYS A N 1
ATOM 2262 C CA . LYS A 1 270 ? -35.323 12.357 28.656 1.00 43.50 270 LYS A CA 1
ATOM 2263 C C . LYS A 1 270 ? -35.167 12.231 30.177 1.00 43.50 270 LYS A C 1
ATOM 2265 O O . LYS A 1 270 ? -34.520 11.266 30.599 1.00 43.50 270 LYS A O 1
ATOM 2270 N N . PRO A 1 271 ? -35.688 13.171 30.986 1.00 37.41 271 PRO A N 1
ATOM 2271 C CA . PRO A 1 271 ? -35.662 13.016 32.432 1.00 37.41 271 PRO A CA 1
ATOM 2272 C C . PRO A 1 271 ? -36.276 11.658 32.767 1.00 37.41 271 PRO A C 1
ATOM 2274 O O . PRO A 1 271 ? -37.322 11.290 32.225 1.00 37.41 271 PRO A O 1
ATOM 2277 N N . ALA A 1 272 ? -35.548 10.871 33.557 1.00 39.50 272 ALA A N 1
ATOM 2278 C CA . ALA A 1 272 ? -35.990 9.553 33.969 1.00 39.50 272 ALA A CA 1
ATOM 2279 C C . ALA A 1 272 ? -37.348 9.704 34.661 1.00 39.50 272 ALA A C 1
ATOM 2281 O O . ALA A 1 272 ? -37.457 10.419 35.653 1.00 39.50 272 ALA A O 1
ATOM 2282 N N . LEU A 1 273 ? -38.377 9.055 34.112 1.00 39.69 273 LEU A N 1
ATOM 2283 C CA . LEU A 1 273 ? -39.620 8.829 34.834 1.00 39.69 273 LEU A CA 1
ATOM 2284 C C . LEU A 1 273 ? -39.265 8.003 36.070 1.00 39.69 273 LEU A C 1
ATOM 2286 O O . LEU A 1 273 ? -38.776 6.875 35.960 1.00 39.69 273 LEU A O 1
ATOM 2290 N N . GLU A 1 274 ? -39.449 8.629 37.224 1.00 32.19 274 GLU A N 1
ATOM 2291 C CA . GLU A 1 274 ? -39.344 8.034 38.543 1.00 32.19 274 GLU A CA 1
ATOM 2292 C C . GLU A 1 274 ? -40.229 6.783 38.572 1.00 32.19 274 GLU A C 1
ATOM 2294 O O . GLU A 1 274 ? -41.440 6.843 38.358 1.00 32.19 274 GLU A O 1
ATOM 2299 N N . LYS A 1 275 ? -39.604 5.613 38.724 1.00 32.03 275 LYS A N 1
ATOM 2300 C CA . LYS A 1 275 ? -40.335 4.364 38.923 1.00 32.03 275 LYS A CA 1
ATOM 2301 C C . LYS A 1 275 ? -40.964 4.422 40.310 1.00 32.03 275 LYS A C 1
ATOM 2303 O O . LYS A 1 275 ? -40.269 4.208 41.300 1.00 32.03 275 LYS A O 1
ATOM 2308 N N . GLU A 1 276 ? -42.270 4.665 40.354 1.00 28.88 276 GLU A N 1
ATOM 2309 C CA . GLU A 1 276 ? -43.115 4.356 41.505 1.00 28.88 276 GLU A CA 1
ATOM 2310 C C . GLU A 1 276 ? -42.911 2.885 41.897 1.00 28.88 276 GLU A C 1
ATOM 2312 O O . GLU A 1 276 ? -43.274 1.947 41.182 1.00 28.88 276 GLU A O 1
ATOM 2317 N N . SER A 1 277 ? -42.264 2.693 43.041 1.00 28.23 277 SER A N 1
ATOM 2318 C CA . SER A 1 277 ? -42.135 1.413 43.721 1.00 28.23 277 SER A CA 1
ATOM 2319 C C . SER A 1 277 ? -43.462 1.093 44.411 1.00 28.23 277 SER A C 1
ATOM 2321 O O . SER A 1 277 ? -43.644 1.401 45.587 1.00 28.23 277 SER A O 1
ATOM 2323 N N . ASN A 1 278 ? -44.385 0.443 43.700 1.00 25.75 278 ASN A N 1
ATOM 2324 C CA . ASN A 1 278 ? -45.513 -0.231 44.340 1.00 25.75 278 ASN A CA 1
ATOM 2325 C C . ASN A 1 278 ? -45.020 -1.523 44.998 1.00 25.75 278 ASN A C 1
ATOM 2327 O O . ASN A 1 278 ? -44.833 -2.547 44.341 1.00 25.75 278 ASN A O 1
ATOM 2331 N N . GLY A 1 279 ? -44.808 -1.452 46.311 1.00 25.17 279 GLY A N 1
ATOM 2332 C CA . GLY A 1 279 ? -44.403 -2.575 47.140 1.00 25.17 279 GLY A CA 1
ATOM 2333 C C . GLY A 1 279 ? -44.920 -2.433 48.567 1.00 25.17 279 GLY A C 1
ATOM 2334 O O . GLY A 1 279 ? -44.275 -1.809 49.396 1.00 25.17 279 GLY A O 1
ATOM 2335 N N . VAL A 1 280 ? -46.038 -3.117 48.819 1.00 26.69 280 VAL A N 1
ATOM 2336 C CA . VAL A 1 280 ? -46.499 -3.639 50.116 1.00 26.69 280 VAL A CA 1
ATOM 2337 C C . VAL A 1 280 ? -47.157 -2.639 51.079 1.00 26.69 280 VAL A C 1
ATOM 2339 O O . VAL A 1 280 ? -46.529 -1.852 51.778 1.00 26.69 280 VAL A O 1
ATOM 2342 N N . ALA A 1 281 ? -48.482 -2.776 51.147 1.00 25.17 281 ALA A N 1
ATOM 2343 C CA . ALA A 1 281 ? -49.338 -2.311 52.224 1.00 25.17 281 ALA A CA 1
ATOM 2344 C C . ALA A 1 281 ? -48.914 -2.915 53.570 1.00 25.17 281 ALA A C 1
ATOM 2346 O O . ALA A 1 281 ? -48.676 -4.112 53.624 1.00 25.17 281 ALA A O 1
ATOM 2347 N N . TYR A 1 282 ? -48.861 -2.095 54.621 1.00 23.09 282 TYR A N 1
ATOM 2348 C CA . TYR A 1 282 ? -49.420 -2.329 55.965 1.00 23.09 282 TYR A CA 1
ATOM 2349 C C . TYR A 1 282 ? -49.026 -1.142 56.853 1.00 23.09 282 TYR A C 1
ATOM 2351 O O . TYR A 1 282 ? -47.863 -1.002 57.211 1.00 23.09 282 TYR A O 1
ATOM 2359 N N . SER A 1 283 ? -49.990 -0.295 57.220 1.00 24.28 283 SER A N 1
ATOM 2360 C CA . SER A 1 283 ? -49.959 0.494 58.460 1.00 24.28 283 SER A CA 1
ATOM 2361 C C . SER A 1 283 ? -51.285 1.238 58.628 1.00 24.28 283 SER A C 1
ATOM 2363 O O . SER A 1 283 ? -51.703 2.015 57.771 1.00 24.28 283 SER A O 1
ATOM 2365 N N . ASN A 1 284 ? -51.961 0.933 59.731 1.00 22.89 284 ASN A N 1
ATOM 2366 C CA . ASN A 1 284 ? -53.197 1.553 60.178 1.00 22.89 284 ASN A CA 1
ATOM 2367 C C . ASN A 1 284 ? -52.945 2.983 60.685 1.00 22.89 284 ASN A C 1
ATOM 2369 O O . ASN A 1 284 ? -52.040 3.197 61.481 1.00 22.89 284 ASN A O 1
ATOM 2373 N N . GLY A 1 285 ? -53.868 3.892 60.367 1.00 23.33 285 GLY A N 1
ATOM 2374 C CA . GLY A 1 285 ? -54.439 4.786 61.376 1.00 23.33 285 GLY A CA 1
ATOM 2375 C C . GLY A 1 285 ? -53.802 6.164 61.627 1.00 23.33 285 GLY A C 1
ATOM 2376 O O . GLY A 1 285 ? -52.792 6.285 62.300 1.00 23.33 285 GLY A O 1
ATOM 2377 N N . VAL A 1 286 ? -54.598 7.179 61.269 1.00 23.67 286 VAL A N 1
ATOM 2378 C CA . VAL A 1 286 ? -54.956 8.389 62.049 1.00 23.67 286 VAL A CA 1
ATOM 2379 C C . VAL A 1 286 ? -53.965 9.571 62.199 1.00 23.67 286 VAL A C 1
ATOM 2381 O O . VAL A 1 286 ? -52.848 9.418 62.669 1.00 23.67 286 VAL A O 1
ATOM 2384 N N . HIS A 1 287 ? -54.520 10.779 61.950 1.00 25.27 287 HIS A N 1
ATOM 2385 C CA . HIS A 1 287 ? -54.095 12.142 62.361 1.00 25.27 287 HIS A CA 1
ATOM 2386 C C . HIS A 1 287 ? -52.824 12.721 61.696 1.00 25.27 287 HIS A C 1
ATOM 2388 O O . HIS A 1 287 ? -51.872 12.007 61.445 1.00 25.27 287 HIS A O 1
ATOM 2394 N N . ALA A 1 288 ? -52.654 14.018 61.412 1.00 25.89 288 ALA A N 1
ATOM 2395 C CA . ALA A 1 288 ? -53.474 15.231 61.405 1.00 25.89 288 ALA A CA 1
ATOM 2396 C C . ALA A 1 288 ? -52.668 16.352 60.688 1.00 25.89 288 ALA A C 1
ATOM 2398 O O . ALA A 1 288 ? -51.456 16.249 60.530 1.00 25.89 288 ALA A O 1
ATOM 2399 N N . ASN A 1 289 ? -53.381 17.406 60.280 1.00 25.28 289 ASN A N 1
ATOM 2400 C CA . ASN A 1 289 ? -52.982 18.764 59.866 1.00 25.28 289 ASN A CA 1
ATOM 2401 C C . ASN A 1 289 ? -51.531 19.253 60.080 1.00 25.28 289 ASN A C 1
ATOM 2403 O O . ASN A 1 289 ? -50.974 19.141 61.167 1.00 25.28 289 ASN A O 1
ATOM 2407 N N . GLY A 1 290 ? -51.032 20.042 59.116 1.00 26.97 290 GLY A N 1
ATOM 2408 C CA . GLY A 1 290 ? -49.934 20.987 59.356 1.00 26.97 290 GLY A CA 1
ATOM 2409 C C . GLY A 1 290 ? -49.467 21.759 58.119 1.00 26.97 290 GLY A C 1
ATOM 2410 O O . GLY A 1 290 ? -48.678 21.256 57.332 1.00 26.97 290 GLY A O 1
ATOM 2411 N N . ALA A 1 291 ? -49.939 22.997 57.964 1.00 27.05 291 ALA A N 1
ATOM 2412 C CA . ALA A 1 291 ? -49.517 23.963 56.948 1.00 27.05 291 ALA A CA 1
ATOM 2413 C C . ALA A 1 291 ? -48.124 24.582 57.221 1.00 27.05 291 ALA A C 1
ATOM 2415 O O . ALA A 1 291 ? -47.749 24.709 58.386 1.00 27.05 291 ALA A O 1
ATOM 2416 N N . LYS A 1 292 ? -47.432 25.058 56.163 1.00 29.05 292 LYS A N 1
ATOM 2417 C CA . LYS A 1 292 ? -46.616 26.310 56.077 1.00 29.05 292 LYS A CA 1
ATOM 2418 C C . LYS A 1 292 ? -45.946 26.428 54.682 1.00 29.05 292 LYS A C 1
ATOM 2420 O O . LYS A 1 292 ? -45.316 25.479 54.240 1.00 29.05 292 LYS A O 1
ATOM 2425 N N . HIS A 1 293 ? -46.280 27.443 53.866 1.00 27.69 293 HIS A N 1
ATOM 2426 C CA . HIS A 1 293 ? -45.614 28.767 53.702 1.00 27.69 293 HIS A CA 1
ATOM 2427 C C . HIS A 1 293 ? -44.173 28.657 53.141 1.00 27.69 293 HIS A C 1
ATOM 2429 O O . HIS A 1 293 ? -43.319 28.116 53.826 1.00 27.69 293 HIS A O 1
ATOM 2435 N N . SER A 1 294 ? -43.861 28.946 51.865 1.00 26.73 294 SER A N 1
ATOM 2436 C CA . SER A 1 294 ? -43.820 30.192 51.050 1.00 26.73 294 SER A CA 1
ATOM 2437 C C . SER A 1 294 ? -42.402 30.771 50.892 1.00 26.73 294 SER A C 1
ATOM 2439 O O . SER A 1 294 ? -41.736 30.991 51.898 1.00 26.73 294 SER A O 1
ATOM 2441 N N . ASN A 1 295 ? -42.100 31.204 49.659 1.00 26.44 295 ASN A N 1
ATOM 2442 C CA . ASN A 1 295 ? -41.107 32.212 49.233 1.00 26.44 295 ASN A CA 1
ATOM 2443 C C . ASN A 1 295 ? -39.624 31.810 49.365 1.00 26.44 295 ASN A C 1
ATOM 2445 O O . ASN A 1 295 ? -39.207 31.281 50.379 1.00 26.44 295 ASN A O 1
ATOM 2449 N N . GLY A 1 296 ? -38.723 32.060 48.416 1.00 26.64 296 GLY A N 1
ATOM 2450 C CA . GLY A 1 296 ? -38.725 32.861 47.195 1.00 26.64 296 GLY A CA 1
ATOM 2451 C C . GLY A 1 296 ? -37.277 33.312 46.918 1.00 26.64 296 GLY A C 1
ATOM 2452 O O . GLY A 1 296 ? -36.415 33.169 47.779 1.00 26.64 296 GLY A O 1
ATOM 2453 N N . VAL A 1 297 ? -37.076 33.954 45.764 1.00 28.22 297 VAL A N 1
ATOM 2454 C CA . VAL A 1 297 ? -35.959 34.857 45.401 1.00 28.22 297 VAL A CA 1
ATOM 2455 C C . VAL A 1 297 ? -34.827 34.307 44.505 1.00 28.22 297 VAL A C 1
ATOM 2457 O O . VAL A 1 297 ? -34.038 33.436 44.850 1.00 28.22 297 VAL A O 1
ATOM 2460 N N . HIS A 1 298 ? -34.795 34.947 43.331 1.00 29.17 298 HIS A N 1
ATOM 2461 C CA . HIS A 1 298 ? -33.776 35.109 42.292 1.00 29.17 298 HIS A CA 1
ATOM 2462 C C . HIS A 1 298 ? -32.309 35.262 42.736 1.00 29.17 298 HIS A C 1
ATOM 2464 O O . HIS A 1 298 ? -32.032 35.976 43.692 1.00 29.17 298 HIS A O 1
ATOM 2470 N N . ALA A 1 299 ? -31.379 34.835 41.867 1.00 29.41 299 ALA A N 1
ATOM 2471 C CA . ALA A 1 299 ? -30.253 35.675 41.420 1.00 29.41 299 ALA A CA 1
ATOM 2472 C C . ALA A 1 299 ? -29.609 35.145 40.120 1.00 29.41 299 ALA A C 1
ATOM 2474 O O . ALA A 1 299 ? -29.420 33.946 39.938 1.00 29.41 299 ALA A O 1
ATOM 2475 N N . ASN A 1 300 ? -29.287 36.084 39.225 1.00 28.08 300 ASN A N 1
ATOM 2476 C CA . ASN A 1 300 ? -28.619 35.921 37.930 1.00 28.08 300 ASN A CA 1
ATOM 2477 C C . ASN A 1 300 ? -27.135 35.522 38.058 1.00 28.08 300 ASN A C 1
ATOM 2479 O O . ASN A 1 300 ? -26.470 35.925 39.008 1.00 28.08 300 ASN A O 1
ATOM 2483 N N . GLY A 1 301 ? -26.584 34.850 37.037 1.00 26.50 301 GLY A N 1
ATOM 2484 C CA . GLY A 1 301 ? -25.150 34.534 36.964 1.00 26.50 301 GLY A CA 1
ATOM 2485 C C . GLY A 1 301 ? -24.679 33.982 35.614 1.00 26.50 301 GLY A C 1
ATOM 2486 O O . GLY A 1 301 ? -24.462 32.790 35.464 1.00 26.50 301 GLY A O 1
ATOM 2487 N N . VAL A 1 302 ? -24.581 34.883 34.638 1.00 25.55 302 VAL A N 1
ATOM 2488 C CA . VAL A 1 302 ? -23.633 34.983 33.509 1.00 25.55 302 VAL A CA 1
ATOM 2489 C C . VAL A 1 302 ? -22.587 33.856 33.294 1.00 25.55 302 VAL A C 1
ATOM 2491 O O . VAL A 1 302 ? -21.796 33.542 34.173 1.00 25.55 302 VAL A O 1
ATOM 2494 N N . ASN A 1 303 ? -22.498 33.427 32.023 1.00 26.39 303 ASN A N 1
ATOM 2495 C CA . ASN A 1 303 ? -21.382 32.794 31.291 1.00 26.39 303 ASN A CA 1
ATOM 2496 C C . ASN A 1 303 ? -20.808 31.450 31.781 1.00 26.39 303 ASN A C 1
ATOM 2498 O O . ASN A 1 303 ? -20.080 31.370 32.760 1.00 26.39 303 ASN A O 1
ATOM 2502 N N . THR A 1 304 ? -20.890 30.424 30.928 1.00 27.72 304 THR A N 1
ATOM 2503 C CA . THR A 1 304 ? -19.771 30.051 30.033 1.00 27.72 304 THR A CA 1
ATOM 2504 C C . THR A 1 304 ? -20.147 28.850 29.162 1.00 27.72 304 THR A C 1
ATOM 2506 O O . THR A 1 304 ? -20.585 27.806 29.638 1.00 27.72 304 THR A O 1
ATOM 2509 N N . PHE A 1 305 ? -19.960 29.017 27.853 1.00 25.67 305 PHE A N 1
ATOM 2510 C CA . PHE A 1 305 ? -20.016 27.966 26.842 1.00 25.67 305 PHE A CA 1
ATOM 2511 C C . PHE A 1 305 ? -19.049 26.822 27.193 1.00 25.67 305 PHE A C 1
ATOM 2513 O O . PHE A 1 305 ? -17.842 27.038 27.297 1.00 25.67 305 PHE A O 1
ATOM 2520 N N . LYS A 1 306 ? -19.569 25.595 27.296 1.00 23.34 306 LYS A N 1
ATOM 2521 C CA . LYS A 1 306 ? -18.796 24.351 27.202 1.00 23.34 306 LYS A CA 1
ATOM 2522 C C . LYS A 1 306 ? -19.279 23.583 25.977 1.00 23.34 306 LYS A C 1
ATOM 2524 O O . LYS A 1 306 ? -20.462 23.283 25.860 1.00 23.34 306 LYS A O 1
ATOM 2529 N N . ILE A 1 307 ? -18.350 23.322 25.064 1.00 27.50 307 ILE A N 1
ATOM 2530 C CA . ILE A 1 307 ? -18.527 22.465 23.893 1.00 27.50 307 ILE A CA 1
ATOM 2531 C C . ILE A 1 307 ? -17.772 21.171 24.204 1.00 27.50 307 ILE A C 1
ATOM 2533 O O . ILE A 1 307 ? -16.551 21.215 24.366 1.00 27.50 307 ILE A O 1
ATOM 2537 N N . ASP A 1 308 ? -18.507 20.064 24.298 1.00 32.66 308 ASP A N 1
ATOM 2538 C CA . ASP A 1 308 ? -17.987 18.691 24.216 1.00 32.66 308 ASP A CA 1
ATOM 2539 C C . ASP A 1 308 ? -18.069 18.178 22.767 1.00 32.66 308 ASP A C 1
ATOM 2541 O O . ASP A 1 308 ? -19.083 18.472 22.086 1.00 32.66 308 ASP A O 1
#